Protein AF-X6KAG2-F1 (afdb_monomer)

Sequence (289 aa):
MLGLAPLKPHRLRVFDSRFGIRLLYQGTLFDDIGQAARFDGEMFIGPPMAEPHGAELLIRVPDFIIRLTRPALKFESVGSIDDTEHSLEEWAELLRALTLMATGRATLTIAGNDRIPSITFPVDQPITGPYLKEIPLISAFLDGWLQLLTNAGLRSTARFKFDAFWEANEARMAVDILLNPKSQARFEFQTLEIEEPSSPPEGLYFSSSSFADTSITFSAKVFFEQSDDPEWQYRSTRFEALDVRPQVDDLEEYGREQATACDLRLLIDPRNMTLAPRMDTPPTPSHHE

Nearest PDB structures (foldseek):
  6zj8-assembly7_G  TM=3.822E-01  e=1.393E+00  Bordetella pertussis Tohama I
  6zj8-assembly5_E  TM=3.669E-01  e=1.314E+00  Bordetella pertussis Tohama I
  6zj8-assembly4_D  TM=3.332E-01  e=1.169E+00  Bordetella pertussis Tohama I
  7nky-assembly1_O  TM=1.447E-01  e=4.077E-01  Saccharomyces cerevisiae

Radius of gyration: 23.6 Å; Cα contacts (8 Å, |Δi|>4): 457; chains: 1; bounding box: 56×40×70 Å

Foldseek 3Di:
DPDLDADFQAAKEQADDDDDDDDDDPDPPPPPPPPAQDFDWDWDWADQDDDDWGIWIWTDTPFWIWIDTPVDTDIGTDDDLQPFWDFLVVLLSVLSVLLQLQVLADK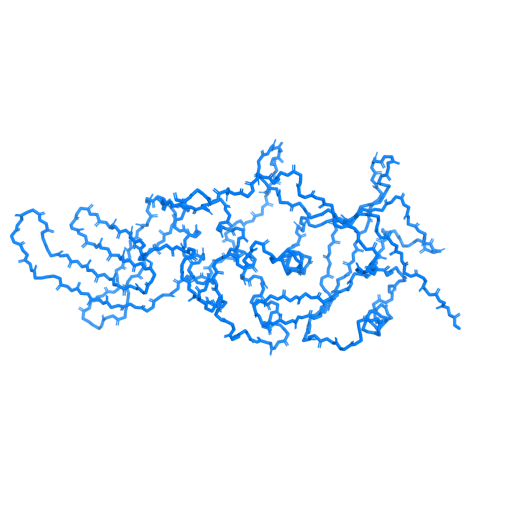DWDDDDPVDHIDIDRNRDHDDDPPSVPSVLLNLLSVLLVVLCVQQVHGAPFIDGPCLSVVQVQSSQVSQQEPPFARSMKGFDQDDDDPDCDVFAKAKEWDWGDGRNFIKTFIWIWTWDQDPDNRGRIMTGGIYTDDMHGDDPDRPVVQVVSCVVVVGSHYHDPVSYDYDPHPDDDPDPPPDD

Secondary structure (DSSP, 8-state):
----PPB--SEEEE----SS------S-TTSS-PPPP----EEEE---PSTTS-PPEEEE-SSEEEEE-SS-EEEEESS-TTT--EEHHHHHHHHHHHHHHHTT-EEEEE---TTS--EEEEE-SPP-STTTTTHHHHHHHHHHHHHHHHHTT-----EE-GGGGTT-HHHHHHHHHHH-TT-SEEEEES----SS--SS-EEEEEEEEEETTEEEEEEEEEEEEE-S-SS--EEEEEEEEEEEEEPPS-HHHHHHHHHHHTT--EEE-GGG--BPP-S----------

Structure (mmCIF, N/CA/C/O backbone):
data_AF-X6KAG2-F1
#
_entry.id   AF-X6KAG2-F1
#
loop_
_atom_site.group_PDB
_atom_site.id
_atom_site.type_symbol
_atom_site.label_atom_id
_atom_site.label_alt_id
_atom_site.label_comp_id
_atom_site.label_asym_id
_atom_site.label_entity_id
_atom_site.label_seq_id
_atom_site.pdbx_PDB_ins_code
_atom_site.Cartn_x
_atom_site.Cartn_y
_atom_site.Cartn_z
_atom_site.occupancy
_atom_site.B_iso_or_equiv
_atom_site.auth_seq_id
_atom_site.auth_comp_id
_atom_site.auth_asym_id
_atom_site.auth_atom_id
_atom_site.pdbx_PDB_model_num
ATOM 1 N N . MET A 1 1 ? -23.874 -12.119 30.344 1.00 28.78 1 MET A N 1
ATOM 2 C CA . MET A 1 1 ? -23.870 -11.354 29.082 1.00 28.78 1 MET A CA 1
ATOM 3 C C . MET A 1 1 ? -23.561 -9.909 29.432 1.00 28.78 1 MET A C 1
ATOM 5 O O . MET A 1 1 ? -24.452 -9.216 29.897 1.00 28.78 1 MET A O 1
ATOM 9 N N . LEU A 1 2 ? -22.297 -9.502 29.321 1.00 28.59 2 LEU A N 1
ATOM 10 C CA . LEU A 1 2 ? -21.881 -8.097 29.373 1.00 28.59 2 LEU A CA 1
ATOM 11 C C . LEU A 1 2 ? -21.782 -7.655 27.913 1.00 28.59 2 LEU A C 1
ATOM 13 O O . LEU A 1 2 ? -20.898 -8.107 27.192 1.00 28.59 2 LEU A O 1
ATOM 17 N N . GLY A 1 3 ? -22.790 -6.923 27.446 1.00 33.00 3 GLY A N 1
ATOM 18 C CA . GLY A 1 3 ? -22.844 -6.427 26.077 1.00 33.00 3 GLY A CA 1
ATOM 19 C C . GLY A 1 3 ? -21.987 -5.177 25.959 1.00 33.00 3 GLY A C 1
ATOM 20 O O . GLY A 1 3 ? -22.424 -4.112 26.375 1.00 33.00 3 GLY A O 1
ATOM 21 N N . LEU A 1 4 ? -20.783 -5.311 25.404 1.00 38.12 4 LEU A N 1
ATOM 22 C CA . LEU A 1 4 ? -20.013 -4.168 24.923 1.00 38.12 4 LEU A CA 1
ATOM 23 C C . LEU A 1 4 ? -20.739 -3.620 23.689 1.00 38.12 4 LEU A C 1
ATOM 25 O O . LEU A 1 4 ? -20.779 -4.276 22.648 1.00 38.12 4 LEU A O 1
ATOM 29 N N . ALA A 1 5 ? -21.372 -2.455 23.817 1.00 44.47 5 ALA A N 1
ATOM 30 C CA . ALA A 1 5 ? -21.926 -1.750 22.670 1.00 44.47 5 ALA A CA 1
ATOM 31 C C . ALA A 1 5 ? -20.768 -1.069 21.912 1.00 44.47 5 ALA A C 1
ATOM 33 O O . ALA A 1 5 ? -20.014 -0.317 22.534 1.00 44.47 5 ALA A O 1
ATOM 34 N N . PRO A 1 6 ? -20.579 -1.324 20.604 1.00 46.78 6 PRO A N 1
ATOM 35 C CA . PRO A 1 6 ? -19.521 -0.677 19.837 1.00 46.78 6 PRO A CA 1
ATOM 36 C C . PRO A 1 6 ? -19.746 0.838 19.792 1.00 46.78 6 PRO A C 1
ATOM 38 O O . PRO A 1 6 ? -20.852 1.306 19.508 1.00 46.78 6 PRO A O 1
ATOM 41 N N . LEU A 1 7 ? -18.693 1.610 20.067 1.00 49.41 7 LEU A N 1
ATOM 42 C CA . LEU A 1 7 ? -18.748 3.067 20.007 1.00 49.41 7 LEU A CA 1
ATOM 43 C C . LEU A 1 7 ? -18.597 3.538 18.560 1.00 49.41 7 LEU A C 1
ATOM 45 O O . LEU A 1 7 ? -17.870 2.959 17.753 1.00 49.41 7 LEU A O 1
ATOM 49 N N . LYS A 1 8 ? -19.308 4.618 18.232 1.00 50.81 8 LYS A N 1
ATOM 50 C CA . LYS A 1 8 ? -19.376 5.190 16.887 1.00 50.81 8 LYS A CA 1
ATOM 51 C C . LYS A 1 8 ? -18.404 6.366 16.748 1.00 50.81 8 LYS A C 1
ATOM 53 O O . LYS A 1 8 ? -18.654 7.418 17.347 1.00 50.81 8 LYS A O 1
ATOM 58 N N . PRO A 1 9 ? -17.348 6.263 15.920 1.00 41.25 9 PRO A N 1
ATOM 59 C CA . PRO A 1 9 ? -16.596 7.441 15.509 1.00 41.25 9 PRO A CA 1
ATOM 60 C C . PRO A 1 9 ? -17.516 8.323 14.675 1.00 41.25 9 PRO A C 1
ATOM 62 O O . PRO A 1 9 ? -18.098 7.867 13.691 1.00 41.25 9 PRO A O 1
ATOM 65 N N . HIS A 1 10 ? -17.659 9.593 15.047 1.00 49.59 10 HIS A N 1
ATOM 66 C CA . HIS A 1 10 ? -18.474 10.511 14.253 1.00 49.59 10 HIS A CA 1
ATOM 67 C C . HIS A 1 10 ? -17.792 10.817 12.918 1.00 49.59 10 HIS A C 1
ATOM 69 O O . HIS A 1 10 ? -18.479 10.933 11.903 1.00 49.59 10 HIS A O 1
ATOM 75 N N . ARG A 1 11 ? -16.452 10.910 12.902 1.00 46.75 11 ARG A N 1
ATOM 76 C CA . ARG A 1 11 ? -15.648 11.057 11.686 1.00 46.75 11 ARG A CA 1
ATOM 77 C C . ARG A 1 11 ? -14.299 10.351 11.821 1.00 46.75 11 ARG A C 1
ATOM 79 O O . ARG A 1 11 ? -13.654 10.395 12.864 1.00 46.75 11 ARG A O 1
ATOM 86 N N . LEU A 1 12 ? -13.859 9.745 10.729 1.00 47.91 12 LEU A N 1
ATOM 87 C CA . LEU A 1 12 ? -12.481 9.333 10.511 1.00 47.91 12 LEU A CA 1
ATOM 88 C C . LEU A 1 12 ? -11.857 10.338 9.546 1.00 47.91 12 LEU A C 1
ATOM 90 O O . LEU A 1 12 ? -12.337 10.494 8.423 1.00 47.91 12 LEU A O 1
ATOM 94 N N . ARG A 1 13 ? -10.784 11.009 9.963 1.00 47.59 13 ARG A N 1
ATOM 95 C CA . ARG A 1 13 ? -9.997 11.844 9.056 1.00 47.59 13 ARG A CA 1
ATOM 96 C C . ARG A 1 13 ? -8.797 11.058 8.567 1.00 47.59 13 ARG A C 1
ATOM 98 O O . ARG A 1 13 ? -7.907 10.726 9.344 1.00 47.59 13 ARG A O 1
ATOM 105 N N . VAL A 1 14 ? -8.768 10.801 7.268 1.00 38.44 14 VAL A N 1
ATOM 106 C CA . VAL A 1 14 ? -7.561 10.360 6.575 1.00 38.44 14 VAL A CA 1
ATOM 107 C C . VAL A 1 14 ? -6.961 11.606 5.947 1.00 38.44 14 VAL A C 1
ATOM 109 O O . VAL A 1 14 ? -7.531 12.186 5.022 1.00 38.44 14 VAL A O 1
ATOM 112 N N . PHE A 1 15 ? -5.859 12.082 6.513 1.00 36.88 15 PHE A N 1
ATOM 113 C CA . PHE A 1 15 ? -5.134 13.199 5.931 1.00 36.88 15 PHE A CA 1
ATOM 114 C C . PHE A 1 15 ? -4.112 12.672 4.930 1.00 36.88 15 PHE A C 1
ATOM 116 O O . PHE A 1 15 ? -3.422 11.693 5.199 1.00 36.88 15 PHE A O 1
ATOM 123 N N . ASP A 1 16 ? -3.996 13.363 3.801 1.00 34.69 16 ASP A N 1
ATOM 124 C CA . ASP A 1 16 ? -2.750 13.411 3.050 1.00 34.69 16 ASP A CA 1
ATOM 125 C C . ASP A 1 16 ? -2.138 14.780 3.328 1.00 34.69 16 ASP A C 1
ATOM 127 O O . ASP A 1 16 ? -2.736 15.818 3.040 1.00 34.69 16 ASP A O 1
ATOM 131 N N . SER A 1 17 ? -0.987 14.791 3.985 1.00 33.25 17 SER A N 1
ATOM 132 C CA . SER A 1 17 ? -0.254 16.015 4.260 1.00 33.25 17 SER A CA 1
ATOM 133 C C . SER A 1 17 ? 0.941 16.150 3.319 1.00 33.25 17 SER A C 1
ATOM 135 O O . SER A 1 17 ? 1.898 15.374 3.408 1.00 33.25 17 SER A O 1
ATOM 137 N N . ARG A 1 18 ? 0.888 17.199 2.472 1.00 38.03 18 ARG A N 1
ATOM 138 C CA . ARG A 1 18 ? 1.968 18.161 2.115 1.00 38.03 18 ARG A CA 1
ATOM 139 C C . ARG A 1 18 ? 1.437 19.123 1.018 1.00 38.03 18 ARG A C 1
ATOM 141 O O . ARG A 1 18 ? 1.130 18.669 -0.071 1.00 38.03 18 ARG A O 1
ATOM 148 N N . PHE A 1 19 ? 1.253 20.443 1.208 1.00 36.94 19 PHE A N 1
ATOM 149 C CA . PHE A 1 19 ? 2.164 21.468 1.747 1.00 36.94 19 PHE A CA 1
ATOM 150 C C . PHE A 1 19 ? 1.440 22.684 2.379 1.00 36.94 19 PHE A C 1
ATOM 152 O O . PHE A 1 19 ? 0.841 23.491 1.674 1.00 36.94 19 PHE A O 1
ATOM 159 N N . GLY A 1 20 ? 1.638 22.891 3.688 1.00 30.25 20 GLY A N 1
ATOM 160 C CA . GLY A 1 20 ? 1.305 24.148 4.389 1.00 30.25 20 GLY A CA 1
ATOM 161 C C . GLY A 1 20 ? 2.182 24.521 5.607 1.00 30.25 20 GLY A C 1
ATOM 162 O O . GLY A 1 20 ? 2.030 25.620 6.117 1.00 30.25 20 GLY A O 1
ATOM 163 N N . ILE A 1 21 ? 3.138 23.655 6.009 1.00 27.48 21 ILE A N 1
ATOM 164 C CA . ILE A 1 21 ? 4.285 23.837 6.955 1.00 27.48 21 ILE A CA 1
ATOM 165 C C . ILE A 1 21 ? 3.915 24.145 8.441 1.00 27.48 21 ILE A C 1
ATOM 167 O O . ILE A 1 21 ? 3.193 25.086 8.732 1.00 27.48 21 ILE A O 1
ATOM 171 N N . ARG A 1 22 ? 4.373 23.377 9.456 1.00 26.38 22 ARG A N 1
ATOM 172 C CA . ARG A 1 22 ? 5.721 23.411 10.088 1.00 26.38 22 ARG A CA 1
ATOM 173 C C . ARG A 1 22 ? 6.334 22.025 10.340 1.00 26.38 22 ARG A C 1
ATOM 175 O O . ARG A 1 22 ? 5.703 21.135 10.895 1.00 26.38 22 ARG A O 1
ATOM 182 N N . LEU A 1 23 ? 7.605 21.904 9.952 1.00 30.95 23 LEU A N 1
ATOM 183 C CA . LEU A 1 23 ? 8.488 20.748 10.119 1.00 30.95 23 LEU A CA 1
ATOM 184 C C . LEU A 1 23 ? 9.050 20.653 11.546 1.00 30.95 23 LEU A C 1
ATOM 186 O O . LEU A 1 23 ? 9.561 21.644 12.062 1.00 30.95 23 LEU A O 1
ATOM 190 N N . LEU A 1 24 ? 9.116 19.432 12.083 1.00 24.36 24 LEU A N 1
ATOM 191 C CA . LEU A 1 24 ? 10.402 18.763 12.318 1.00 24.36 24 LEU A CA 1
ATOM 192 C C . LEU A 1 24 ? 10.182 17.243 12.390 1.00 24.36 24 LEU A C 1
ATOM 194 O O . LEU A 1 24 ? 9.639 16.723 13.360 1.00 24.36 24 LEU A O 1
ATOM 198 N N . TYR A 1 25 ? 10.616 16.524 11.353 1.00 32.03 25 TYR A N 1
ATOM 199 C CA . TYR A 1 25 ? 10.892 15.094 11.459 1.00 32.03 25 TYR A CA 1
ATOM 200 C C . TYR A 1 25 ? 12.411 14.934 11.553 1.00 32.03 25 TYR A C 1
ATOM 202 O O . TYR A 1 25 ? 13.120 15.025 10.555 1.00 32.03 25 TYR A O 1
ATOM 210 N N . GLN A 1 26 ? 12.900 14.755 12.781 1.00 38.09 26 GLN A N 1
ATOM 211 C CA . GLN A 1 26 ? 14.153 14.060 13.054 1.00 38.09 26 GLN A CA 1
ATOM 212 C C . GLN A 1 26 ? 13.812 12.575 13.188 1.00 38.09 26 GLN A C 1
ATOM 214 O O . GLN A 1 26 ? 13.254 12.129 14.187 1.00 38.09 26 GLN A O 1
ATOM 219 N N . GLY A 1 27 ? 14.095 11.844 12.124 1.00 34.38 27 GLY A N 1
ATOM 220 C CA . GLY A 1 27 ? 14.120 10.393 12.029 1.00 34.38 27 GLY A CA 1
ATOM 221 C C . GLY A 1 27 ? 14.900 10.081 10.758 1.00 34.38 27 GLY A C 1
ATOM 222 O O . GLY A 1 27 ? 14.857 10.856 9.797 1.00 34.38 27 GLY A O 1
ATOM 223 N N . THR A 1 28 ? 15.723 9.046 10.785 1.00 37.53 28 THR A N 1
ATOM 224 C CA . THR A 1 28 ? 16.664 8.748 9.711 1.00 37.53 28 THR A CA 1
ATOM 225 C C . THR A 1 28 ? 15.898 8.296 8.469 1.00 37.53 28 THR A C 1
ATOM 227 O O . THR A 1 28 ? 15.530 7.141 8.327 1.00 37.53 28 THR A O 1
ATOM 230 N N . LEU A 1 29 ? 15.701 9.217 7.518 1.00 42.41 29 LEU A N 1
ATOM 231 C CA . LEU A 1 29 ? 15.233 8.974 6.138 1.00 42.41 29 LEU A CA 1
ATOM 232 C C . LEU A 1 29 ? 16.086 7.939 5.358 1.00 42.41 29 LEU A C 1
ATOM 234 O O . LEU A 1 29 ? 15.867 7.752 4.167 1.00 42.41 29 LEU A O 1
ATOM 238 N N . PHE A 1 30 ? 17.084 7.325 6.003 1.00 41.44 30 PHE A N 1
ATOM 239 C CA . PHE A 1 30 ? 18.194 6.603 5.389 1.00 41.44 30 PHE A CA 1
ATOM 240 C C . PHE A 1 30 ? 18.656 5.350 6.152 1.00 41.44 30 PHE A C 1
ATOM 242 O O . PHE A 1 30 ? 19.705 4.826 5.795 1.00 41.44 30 PHE A O 1
ATOM 249 N N . ASP A 1 31 ? 17.918 4.850 7.151 1.00 34.41 31 ASP A N 1
ATOM 250 C CA . ASP A 1 31 ? 18.298 3.568 7.782 1.00 34.41 31 ASP A CA 1
ATOM 251 C C . ASP A 1 31 ? 17.578 2.342 7.207 1.00 34.41 31 ASP A C 1
ATOM 253 O O . ASP A 1 31 ? 18.054 1.227 7.408 1.00 34.41 31 ASP A O 1
ATOM 257 N N . ASP A 1 32 ? 16.540 2.526 6.388 1.00 40.81 32 ASP A N 1
ATOM 258 C CA . ASP A 1 32 ? 16.150 1.491 5.436 1.00 40.81 32 ASP A CA 1
ATOM 259 C C . ASP A 1 32 ? 16.897 1.758 4.136 1.00 40.81 32 ASP A C 1
ATOM 261 O O . ASP A 1 32 ? 16.621 2.709 3.401 1.00 40.81 32 ASP A O 1
ATOM 265 N N . ILE A 1 33 ? 17.885 0.915 3.854 1.00 40.91 33 ILE A N 1
ATOM 266 C CA . ILE A 1 33 ? 18.429 0.752 2.510 1.00 40.91 33 ILE A CA 1
ATOM 267 C C . ILE A 1 33 ? 17.233 0.373 1.629 1.00 40.91 33 ILE A C 1
ATOM 269 O O . ILE A 1 33 ? 16.842 -0.792 1.587 1.00 40.91 33 ILE A O 1
ATOM 273 N N . GLY A 1 34 ? 16.605 1.367 0.992 1.00 52.56 34 GLY A N 1
ATOM 274 C CA . GLY A 1 34 ? 15.429 1.158 0.157 1.00 52.56 34 GLY A CA 1
ATOM 275 C C . GLY A 1 34 ? 15.703 0.038 -0.840 1.00 52.56 34 GLY A C 1
ATOM 276 O O . GLY A 1 34 ? 16.756 0.018 -1.485 1.00 52.56 34 GLY A O 1
ATOM 277 N N . GLN A 1 35 ? 14.786 -0.927 -0.927 1.00 66.94 35 GLN A N 1
ATOM 278 C CA . GLN A 1 35 ? 14.927 -2.056 -1.837 1.00 66.94 35 GLN A CA 1
ATOM 279 C C . GLN A 1 35 ? 15.171 -1.523 -3.254 1.00 66.94 35 GLN A C 1
ATOM 281 O O . GLN A 1 35 ? 14.379 -0.742 -3.777 1.00 66.94 35 GLN A O 1
ATOM 286 N N . ALA A 1 36 ? 16.272 -1.924 -3.889 1.00 74.31 36 ALA A N 1
ATOM 287 C CA . ALA A 1 36 ? 16.533 -1.517 -5.264 1.00 74.31 36 ALA A CA 1
ATOM 288 C C . ALA A 1 36 ? 15.402 -2.021 -6.175 1.00 74.31 36 ALA A C 1
ATOM 290 O O . ALA A 1 36 ? 15.036 -3.196 -6.105 1.00 74.31 36 ALA A O 1
ATOM 291 N N . ALA A 1 37 ? 14.872 -1.147 -7.030 1.00 84.31 37 ALA A N 1
ATOM 292 C CA . ALA A 1 37 ? 14.040 -1.581 -8.145 1.00 84.31 37 ALA A CA 1
ATOM 293 C C . ALA A 1 37 ? 14.928 -2.295 -9.172 1.00 84.31 37 ALA A C 1
ATOM 295 O O . ALA A 1 37 ? 16.032 -1.829 -9.475 1.00 84.31 37 ALA A O 1
ATOM 296 N N . ARG A 1 38 ? 14.477 -3.450 -9.659 1.00 85.62 38 ARG A N 1
ATOM 297 C CA . ARG A 1 38 ? 15.223 -4.293 -10.593 1.00 85.62 38 ARG A CA 1
ATOM 298 C C . ARG A 1 38 ? 14.353 -4.551 -11.803 1.00 85.62 38 ARG A C 1
ATOM 300 O O . ARG A 1 38 ? 13.171 -4.798 -11.655 1.00 85.62 38 ARG A O 1
ATOM 307 N N . PHE A 1 39 ? 14.962 -4.496 -12.976 1.00 87.88 39 PHE A N 1
ATOM 308 C CA . PHE A 1 39 ? 14.270 -4.737 -14.229 1.00 87.88 39 PHE A CA 1
ATOM 309 C C . PHE A 1 39 ? 15.151 -5.603 -15.105 1.00 87.88 39 PHE A C 1
ATOM 311 O O . PHE A 1 39 ? 16.342 -5.315 -15.266 1.00 87.88 39 PHE A O 1
ATOM 318 N N . ASP A 1 40 ? 14.549 -6.628 -15.689 1.00 86.62 40 ASP A N 1
ATOM 319 C CA . ASP A 1 40 ? 15.169 -7.371 -16.770 1.00 86.62 40 ASP A CA 1
ATOM 320 C C . ASP A 1 40 ? 14.950 -6.615 -18.084 1.00 86.62 40 ASP A C 1
ATOM 322 O O . ASP A 1 40 ? 13.869 -6.088 -18.358 1.00 86.62 40 ASP A O 1
ATOM 326 N N . GLY A 1 41 ? 15.999 -6.528 -18.897 1.00 85.50 41 GLY A N 1
ATOM 327 C CA . GLY A 1 41 ? 15.970 -5.759 -20.133 1.00 85.50 41 GLY A CA 1
ATOM 328 C C . GLY A 1 41 ? 16.935 -6.283 -21.182 1.00 85.50 41 GLY A C 1
ATOM 329 O O . GLY A 1 41 ? 17.893 -7.003 -20.896 1.00 85.50 41 GLY A O 1
ATOM 330 N N . GLU A 1 42 ? 16.686 -5.887 -22.422 1.00 87.94 42 GLU A N 1
ATOM 331 C CA . GLU A 1 42 ? 17.508 -6.251 -23.567 1.00 87.94 42 GLU A CA 1
ATOM 332 C C . GLU A 1 42 ? 18.557 -5.174 -23.837 1.00 87.94 42 GLU A C 1
ATOM 334 O O . GLU A 1 42 ? 18.240 -3.992 -23.999 1.00 87.94 42 GLU A O 1
ATOM 339 N N . MET A 1 43 ? 19.821 -5.591 -23.914 1.00 84.31 43 MET A N 1
ATOM 340 C CA . MET A 1 43 ? 20.954 -4.712 -24.188 1.00 84.31 43 MET A CA 1
ATOM 341 C C . MET A 1 43 ? 21.347 -4.766 -25.668 1.00 84.31 43 MET A C 1
ATOM 343 O O . MET A 1 43 ? 21.729 -5.815 -26.186 1.00 84.31 43 MET A O 1
ATOM 347 N N . PHE A 1 44 ? 21.352 -3.608 -26.322 1.00 83.75 44 PHE A N 1
ATOM 348 C CA . PHE A 1 44 ? 21.799 -3.423 -27.698 1.00 83.75 44 PHE A CA 1
ATOM 349 C C . PHE A 1 44 ? 23.018 -2.508 -27.732 1.00 83.75 44 PHE A C 1
ATOM 351 O O . PHE A 1 44 ? 23.000 -1.398 -27.201 1.00 83.75 44 PHE A O 1
ATOM 358 N N . ILE A 1 45 ? 24.075 -2.965 -28.397 1.00 79.31 45 ILE A N 1
ATOM 359 C CA . ILE A 1 45 ? 25.297 -2.189 -28.602 1.00 79.31 45 ILE A CA 1
ATOM 360 C C . ILE A 1 45 ? 25.314 -1.773 -30.066 1.00 79.31 45 ILE A C 1
ATOM 362 O O . ILE A 1 45 ? 25.460 -2.613 -30.957 1.00 79.31 45 ILE A O 1
ATOM 366 N N . GLY A 1 46 ? 25.124 -0.480 -30.312 1.00 70.69 46 GLY A N 1
ATOM 367 C CA . GLY A 1 46 ? 25.207 0.084 -31.649 1.00 70.69 46 GLY A CA 1
ATOM 368 C C . GLY A 1 46 ? 26.614 -0.087 -32.235 1.00 70.69 46 GLY A C 1
ATOM 369 O O . GLY A 1 46 ? 27.602 -0.070 -31.491 1.00 70.69 46 GLY A O 1
ATOM 370 N N . PRO A 1 47 ? 26.742 -0.244 -33.565 1.00 67.62 47 PRO A N 1
ATOM 371 C CA . PRO A 1 47 ? 28.051 -0.252 -34.203 1.00 67.62 47 PRO A CA 1
ATOM 372 C C . PRO A 1 47 ? 28.774 1.075 -33.910 1.00 67.62 47 PRO A C 1
ATOM 374 O O . PRO A 1 47 ? 28.118 2.116 -33.823 1.00 67.62 47 PRO A O 1
ATOM 377 N N . PRO A 1 48 ? 30.111 1.078 -33.770 1.00 62.31 48 PRO A N 1
ATOM 378 C CA . PRO A 1 48 ? 30.859 2.314 -33.587 1.00 62.31 48 PRO A CA 1
ATOM 379 C C . PRO A 1 48 ? 30.678 3.196 -34.828 1.00 62.31 48 PRO A C 1
ATOM 381 O O . PRO A 1 48 ? 31.243 2.917 -35.885 1.00 62.31 48 PRO A O 1
ATOM 384 N N . MET A 1 49 ? 29.861 4.243 -34.718 1.00 61.84 49 MET A N 1
ATOM 385 C CA . MET A 1 49 ? 29.704 5.230 -35.782 1.00 61.84 49 MET A CA 1
ATOM 386 C C . MET A 1 49 ? 30.796 6.295 -35.683 1.00 61.84 49 MET A C 1
ATOM 388 O O . MET A 1 49 ? 31.255 6.638 -34.588 1.00 61.84 49 MET A O 1
ATOM 392 N N . ALA A 1 50 ? 31.208 6.823 -36.838 1.00 59.94 50 ALA A N 1
ATOM 393 C CA . ALA A 1 50 ? 32.032 8.023 -36.883 1.00 59.94 50 ALA A CA 1
ATOM 394 C C . ALA A 1 50 ? 31.299 9.174 -36.167 1.00 59.94 50 ALA A C 1
ATOM 396 O O . ALA A 1 50 ? 30.070 9.243 -36.175 1.00 59.94 50 ALA A O 1
ATOM 397 N N . GLU A 1 51 ? 32.062 10.029 -35.492 1.00 63.62 51 GLU A N 1
ATOM 398 C CA . GLU A 1 51 ? 31.579 11.156 -34.685 1.00 63.62 51 GLU A CA 1
ATOM 399 C C . GLU A 1 51 ? 30.505 12.007 -35.400 1.00 63.62 51 GLU A C 1
ATOM 401 O O . GLU A 1 51 ? 30.547 12.130 -36.626 1.00 63.62 51 GLU A O 1
ATOM 406 N N . PRO A 1 52 ? 29.533 12.588 -34.659 1.00 55.06 52 PRO A N 1
ATOM 407 C CA . PRO A 1 52 ? 29.646 12.999 -33.252 1.00 55.06 52 PRO A CA 1
ATOM 408 C C . PRO A 1 52 ? 28.973 12.088 -32.212 1.00 55.06 52 PRO A C 1
ATOM 410 O O . PRO A 1 52 ? 29.124 12.338 -31.018 1.00 55.06 52 PRO A O 1
ATOM 413 N N . HIS A 1 53 ? 28.257 11.034 -32.616 1.00 56.97 53 HIS A N 1
ATOM 414 C CA . HIS A 1 53 ? 27.380 10.293 -31.692 1.00 56.97 53 HIS A CA 1
ATOM 415 C C . HIS A 1 53 ? 27.991 9.011 -31.089 1.00 56.97 53 HIS A C 1
ATOM 417 O O . HIS A 1 53 ? 27.569 8.592 -30.013 1.00 56.97 53 HIS A O 1
ATOM 423 N N . GLY A 1 54 ? 29.068 8.466 -31.675 1.00 57.56 54 GLY A N 1
ATOM 424 C CA . GLY A 1 54 ? 29.802 7.315 -31.125 1.00 57.56 54 GLY A CA 1
ATOM 425 C C . GLY A 1 54 ? 28.971 6.024 -31.053 1.00 57.56 54 GLY A C 1
ATOM 426 O O . GLY A 1 54 ? 27.908 5.926 -31.656 1.00 57.56 54 GLY A O 1
ATOM 427 N N . ALA A 1 55 ? 29.476 5.004 -30.349 1.00 59.91 55 ALA A N 1
ATOM 428 C CA . ALA A 1 55 ? 28.694 3.800 -30.065 1.00 59.91 55 ALA A CA 1
ATOM 429 C C . ALA A 1 55 ? 27.602 4.129 -29.035 1.00 59.91 55 ALA A C 1
ATOM 431 O O . ALA A 1 55 ? 27.908 4.645 -27.958 1.00 59.91 55 ALA A O 1
ATOM 432 N N . GLU A 1 56 ? 26.348 3.829 -29.368 1.00 72.44 56 GLU A N 1
ATOM 433 C CA . GLU A 1 56 ? 25.213 3.978 -28.456 1.00 72.44 56 GLU A CA 1
ATOM 434 C C . GLU A 1 56 ? 24.934 2.642 -27.769 1.00 72.44 56 GLU A C 1
ATOM 436 O O . GLU A 1 56 ? 24.786 1.613 -28.432 1.00 72.44 56 GLU A O 1
ATOM 441 N N . LEU A 1 57 ? 24.853 2.657 -26.440 1.00 79.88 57 LEU A N 1
ATOM 442 C CA . LEU A 1 57 ? 24.298 1.544 -25.682 1.00 79.88 57 LEU A CA 1
ATOM 443 C C . LEU A 1 57 ? 22.821 1.847 -25.440 1.00 79.88 57 LEU A C 1
ATOM 445 O O . LEU A 1 57 ? 22.475 2.883 -24.872 1.00 79.88 57 LEU A O 1
ATOM 449 N N . LEU A 1 58 ? 21.957 0.944 -25.878 1.00 85.12 58 LEU A N 1
ATOM 450 C CA . LEU A 1 58 ? 20.519 1.034 -25.688 1.00 85.12 58 LEU A CA 1
ATOM 451 C C . LEU A 1 58 ? 20.070 -0.139 -24.827 1.00 85.12 58 LEU A C 1
ATOM 453 O O . LEU A 1 58 ? 20.372 -1.287 -25.143 1.00 85.12 58 LEU A O 1
ATOM 457 N N . ILE A 1 59 ? 19.334 0.145 -23.764 1.00 85.19 59 ILE A N 1
ATOM 458 C CA . ILE A 1 59 ? 18.706 -0.867 -22.923 1.00 85.19 59 ILE A CA 1
ATOM 459 C C . ILE A 1 59 ? 17.206 -0.672 -23.036 1.00 85.19 59 ILE A C 1
ATOM 461 O O . ILE A 1 59 ? 16.706 0.428 -22.795 1.00 85.19 59 ILE A O 1
ATOM 465 N N . ARG A 1 60 ? 16.503 -1.727 -23.439 1.00 86.38 60 ARG A N 1
ATOM 466 C CA . ARG A 1 60 ? 15.045 -1.738 -23.523 1.00 86.38 60 ARG A CA 1
ATOM 467 C C . ARG A 1 60 ? 14.481 -2.572 -22.390 1.00 86.38 60 ARG A C 1
ATOM 469 O O . ARG A 1 60 ? 14.791 -3.753 -22.280 1.00 86.38 60 ARG A O 1
ATOM 476 N N . VAL A 1 61 ? 13.650 -1.934 -21.587 1.00 86.75 61 VAL A N 1
ATOM 477 C CA . VAL A 1 61 ? 12.790 -2.540 -20.573 1.00 86.75 61 VAL A CA 1
ATOM 478 C C . VAL A 1 61 ? 11.347 -2.343 -21.066 1.00 86.75 61 VAL A C 1
ATOM 480 O O . VAL A 1 61 ? 11.124 -1.416 -21.853 1.00 86.75 61 VAL A O 1
ATOM 483 N N . PRO A 1 62 ? 10.368 -3.183 -20.683 1.00 86.38 62 PRO A N 1
ATOM 484 C CA . PRO A 1 62 ? 8.985 -3.010 -21.134 1.00 86.38 62 PRO A CA 1
ATOM 485 C C . PRO A 1 62 ? 8.440 -1.580 -20.973 1.00 86.38 62 PRO A C 1
ATOM 487 O O . PRO A 1 62 ? 7.815 -1.068 -21.898 1.00 86.38 62 PRO A O 1
ATOM 490 N N . ASP A 1 63 ? 8.768 -0.916 -19.860 1.00 87.50 63 ASP A N 1
ATOM 491 C CA . ASP A 1 63 ? 8.182 0.382 -19.486 1.00 87.50 63 ASP A CA 1
ATOM 492 C C . ASP A 1 63 ? 9.026 1.597 -19.868 1.00 87.50 63 ASP A C 1
ATOM 494 O O . ASP A 1 63 ? 8.544 2.733 -19.890 1.00 87.50 63 ASP A O 1
ATOM 498 N N . PHE A 1 64 ? 10.311 1.392 -20.146 1.00 87.94 64 PHE A N 1
ATOM 499 C CA . PHE A 1 64 ? 11.230 2.483 -20.433 1.00 87.94 64 PHE A CA 1
ATOM 500 C C . PHE A 1 64 ? 12.466 2.029 -21.200 1.00 87.94 64 PHE A C 1
ATOM 502 O O . PHE A 1 64 ? 12.866 0.866 -21.239 1.00 87.94 64 PHE A O 1
ATOM 509 N N . ILE A 1 65 ? 13.118 3.009 -21.801 1.00 88.19 65 ILE A N 1
ATOM 510 C CA . ILE A 1 65 ? 14.341 2.859 -22.561 1.00 88.19 65 ILE A CA 1
ATOM 511 C C . ILE A 1 65 ? 15.419 3.700 -21.891 1.00 88.19 65 ILE A C 1
ATOM 513 O O . ILE A 1 65 ? 15.226 4.884 -21.609 1.00 88.19 65 ILE A O 1
ATOM 517 N N . ILE A 1 66 ? 16.585 3.093 -21.685 1.00 85.75 66 ILE A N 1
ATOM 518 C CA . ILE A 1 66 ? 17.793 3.803 -21.274 1.00 85.75 66 ILE A CA 1
ATOM 519 C C . ILE A 1 66 ? 18.717 3.883 -22.482 1.00 85.75 66 ILE A C 1
ATOM 521 O O . ILE A 1 66 ? 19.146 2.863 -23.025 1.00 85.75 66 ILE A O 1
ATOM 525 N N . ARG A 1 67 ? 19.050 5.103 -22.900 1.00 85.19 67 ARG A N 1
ATOM 526 C CA . ARG A 1 67 ? 20.033 5.358 -23.952 1.00 85.19 67 ARG A CA 1
ATOM 527 C C . ARG A 1 67 ? 21.268 5.999 -23.348 1.00 85.19 67 ARG A C 1
ATOM 529 O O . ARG A 1 67 ? 21.214 7.119 -22.846 1.00 85.19 67 ARG A O 1
ATOM 536 N N . LEU A 1 68 ? 22.392 5.306 -23.446 1.00 80.69 68 LEU A N 1
ATOM 537 C CA . LEU A 1 68 ? 23.695 5.823 -23.068 1.00 80.69 68 LEU A CA 1
ATOM 538 C C . LEU A 1 68 ? 24.466 6.218 -24.330 1.00 80.69 68 LEU A C 1
ATOM 540 O O . LEU A 1 68 ? 24.759 5.404 -25.206 1.00 80.69 68 LEU A O 1
ATOM 544 N N . THR A 1 69 ? 24.796 7.500 -24.391 1.00 77.50 69 THR A N 1
ATOM 545 C CA . THR A 1 69 ? 25.628 8.126 -25.421 1.00 77.50 69 THR A CA 1
ATOM 546 C C . THR A 1 69 ? 26.897 8.674 -24.766 1.00 77.50 69 THR A C 1
ATOM 548 O O . THR A 1 69 ? 26.937 8.821 -23.545 1.00 77.50 69 THR A O 1
ATOM 551 N N . ARG A 1 70 ? 27.931 9.031 -25.547 1.00 71.56 70 ARG A N 1
ATOM 552 C CA . ARG A 1 70 ? 29.149 9.666 -24.993 1.00 71.56 70 ARG A CA 1
ATOM 553 C C . ARG A 1 70 ? 28.861 10.835 -24.025 1.00 71.56 70 ARG A C 1
ATOM 555 O O . ARG A 1 70 ? 29.517 10.877 -22.990 1.00 71.56 70 ARG A O 1
ATOM 562 N N . PRO A 1 71 ? 27.954 11.788 -24.332 1.00 74.12 71 PRO A N 1
ATOM 563 C CA . PRO A 1 71 ? 27.728 12.940 -23.459 1.00 74.12 71 PRO A CA 1
ATOM 564 C C . PRO A 1 71 ? 26.647 12.739 -22.389 1.00 74.12 71 PRO A C 1
ATOM 566 O O . PRO A 1 71 ? 26.570 13.561 -21.480 1.00 74.12 71 PRO A O 1
ATOM 569 N N . ALA A 1 72 ? 25.768 11.739 -22.514 1.00 75.88 72 ALA A N 1
ATOM 570 C CA . ALA A 1 72 ? 24.564 11.683 -21.688 1.00 75.88 72 ALA A CA 1
ATOM 571 C C . ALA A 1 72 ? 23.969 10.280 -21.547 1.00 75.88 72 ALA A C 1
ATOM 573 O O . ALA A 1 72 ? 23.964 9.487 -22.495 1.00 75.88 72 ALA A O 1
ATOM 574 N N . LEU A 1 73 ? 23.367 10.052 -20.380 1.00 79.38 73 LEU A N 1
ATOM 575 C CA . LEU A 1 73 ? 22.358 9.031 -20.137 1.00 79.38 73 LEU A CA 1
ATOM 576 C C . LEU A 1 73 ? 20.978 9.669 -20.324 1.00 79.38 73 LEU A C 1
ATOM 578 O O . LEU A 1 73 ? 20.703 10.727 -19.761 1.00 79.38 73 LEU A O 1
ATOM 582 N N . LYS A 1 74 ? 20.118 9.039 -21.121 1.00 82.69 74 LYS A N 1
ATOM 583 C CA . LYS A 1 74 ? 18.724 9.443 -21.310 1.00 82.69 74 LYS A CA 1
ATOM 584 C C . LYS A 1 74 ? 17.796 8.322 -20.877 1.00 82.69 74 LYS A C 1
ATOM 586 O O . LYS A 1 74 ? 18.033 7.168 -21.227 1.00 82.69 74 LYS A O 1
ATOM 591 N N . PHE A 1 75 ? 16.751 8.693 -20.151 1.00 84.31 75 PHE A N 1
ATOM 592 C CA . PHE A 1 75 ? 15.653 7.825 -19.752 1.00 84.31 75 PHE A CA 1
ATOM 593 C C . PHE A 1 75 ? 14.387 8.291 -20.471 1.00 84.31 75 PHE A C 1
ATOM 595 O O . PHE A 1 75 ? 14.045 9.471 -20.405 1.00 84.31 75 PHE A O 1
ATOM 602 N N . GLU A 1 76 ? 13.718 7.383 -21.171 1.00 85.00 76 GLU A N 1
ATOM 603 C CA . GLU A 1 76 ? 12.509 7.667 -21.948 1.00 85.00 76 GLU A CA 1
ATOM 604 C C . GLU A 1 76 ? 11.457 6.600 -21.625 1.00 85.00 76 GLU A C 1
ATOM 606 O O . GLU A 1 76 ? 11.756 5.411 -21.713 1.00 85.00 76 GLU A O 1
ATOM 611 N N . SER A 1 77 ? 10.240 6.995 -21.243 1.00 85.44 77 SER A N 1
ATOM 612 C CA . SER A 1 77 ? 9.144 6.042 -21.027 1.00 85.44 77 SER A CA 1
ATOM 613 C C . SER A 1 77 ? 8.652 5.454 -22.350 1.00 85.44 77 SER A C 1
ATOM 615 O O . SER A 1 77 ? 8.705 6.099 -23.401 1.00 85.44 77 SER A O 1
ATOM 617 N N . VAL A 1 78 ? 8.138 4.228 -22.298 1.00 84.56 78 VAL A N 1
ATOM 618 C CA . VAL A 1 78 ? 7.445 3.590 -23.418 1.00 84.56 78 VAL A CA 1
ATOM 619 C C . VAL A 1 78 ? 5.943 3.749 -23.199 1.00 84.56 78 VAL A C 1
ATOM 621 O O . VAL A 1 78 ? 5.360 3.101 -22.341 1.00 84.56 78 VAL A O 1
ATOM 624 N N . GLY A 1 79 ? 5.307 4.618 -23.985 1.00 84.25 79 GLY A N 1
ATOM 625 C CA . GLY A 1 79 ? 3.867 4.869 -23.873 1.00 84.25 79 GLY A CA 1
ATOM 626 C C . GLY A 1 79 ? 3.474 5.724 -22.662 1.00 84.25 79 GLY A C 1
ATOM 627 O O . GLY A 1 79 ? 4.299 6.452 -22.101 1.00 84.25 79 GLY A O 1
ATOM 628 N N . SER A 1 80 ? 2.183 5.673 -22.322 1.00 86.69 80 SER A N 1
ATOM 629 C CA . SER A 1 80 ? 1.585 6.378 -21.183 1.00 86.69 80 SER A CA 1
ATOM 630 C C . SER A 1 80 ? 1.402 5.434 -19.999 1.00 86.69 80 SER A C 1
ATOM 632 O O . SER A 1 80 ? 0.945 4.307 -20.180 1.00 86.69 80 SER A O 1
ATOM 634 N N . ILE A 1 81 ? 1.677 5.924 -18.789 1.00 87.38 81 ILE A N 1
ATOM 635 C CA . ILE A 1 81 ? 1.459 5.182 -17.537 1.00 87.38 81 ILE A CA 1
ATOM 636 C C . ILE A 1 81 ? -0.020 4.823 -17.311 1.00 87.38 81 ILE A C 1
ATOM 638 O O . ILE A 1 81 ? -0.322 3.835 -16.653 1.00 87.38 81 ILE A O 1
ATOM 642 N N . ASP A 1 82 ? -0.944 5.598 -17.884 1.00 87.38 82 ASP A N 1
ATOM 643 C CA . ASP A 1 82 ? -2.388 5.362 -17.750 1.00 87.38 82 ASP A CA 1
ATOM 644 C C . ASP A 1 82 ? -2.891 4.217 -18.647 1.00 87.38 82 ASP A C 1
ATOM 646 O O . ASP A 1 82 ? -3.972 3.666 -18.426 1.00 87.38 82 ASP A O 1
ATOM 650 N N . ASP A 1 83 ? -2.109 3.843 -19.662 1.00 88.62 83 ASP A N 1
ATOM 651 C CA . ASP A 1 83 ? -2.496 2.836 -20.651 1.00 88.62 83 ASP A CA 1
ATOM 652 C C . ASP A 1 83 ? -1.916 1.449 -20.354 1.00 88.62 83 ASP A C 1
ATOM 654 O O . ASP A 1 83 ? -2.394 0.461 -20.922 1.00 88.62 83 ASP A O 1
ATOM 658 N N . THR A 1 84 ? -0.909 1.354 -19.481 1.00 90.06 84 THR A N 1
ATOM 659 C CA . THR A 1 84 ? -0.255 0.086 -19.153 1.00 90.06 84 THR A CA 1
ATOM 660 C C . THR A 1 84 ? -0.972 -0.656 -18.031 1.00 90.06 84 THR A C 1
ATOM 662 O O . THR A 1 84 ? -1.537 -0.072 -17.106 1.00 90.06 84 THR A O 1
ATOM 665 N N . GLU A 1 85 ? -0.948 -1.985 -18.120 1.00 95.00 85 GLU A N 1
ATOM 666 C CA . GLU A 1 85 ? -1.433 -2.873 -17.069 1.00 95.00 85 GLU A CA 1
ATOM 667 C C . GLU A 1 85 ? -0.268 -3.651 -16.483 1.00 95.00 85 GLU A C 1
ATOM 669 O O . GLU A 1 85 ? 0.451 -4.348 -17.207 1.00 95.00 85 GLU A O 1
ATOM 674 N N . HIS A 1 86 ? -0.148 -3.603 -15.163 1.00 95.75 86 HIS A N 1
ATOM 675 C CA . HIS A 1 86 ? 0.872 -4.323 -14.415 1.00 95.75 86 HIS A CA 1
ATOM 676 C C . HIS A 1 86 ? 0.246 -5.123 -13.283 1.00 95.75 86 HIS A C 1
ATOM 678 O O . HIS A 1 86 ? -0.843 -4.811 -12.794 1.00 95.75 86 HIS A O 1
ATOM 684 N N . SER A 1 87 ? 0.950 -6.177 -12.888 1.00 96.38 87 SER A N 1
ATOM 685 C CA . SER A 1 87 ? 0.745 -6.817 -11.594 1.00 96.38 87 SER A CA 1
ATOM 686 C C . SER A 1 87 ? 1.119 -5.881 -10.448 1.00 96.38 87 SER A C 1
ATOM 688 O O . SER A 1 87 ? 1.777 -4.855 -10.641 1.00 96.38 87 SER A O 1
ATOM 690 N N . LEU A 1 88 ? 0.698 -6.242 -9.238 1.00 95.31 88 LEU A N 1
ATOM 691 C CA . LEU A 1 88 ? 0.993 -5.480 -8.031 1.00 95.31 88 LEU A CA 1
ATOM 692 C C . LEU A 1 88 ? 2.510 -5.304 -7.818 1.00 95.31 88 LEU A C 1
ATOM 694 O O . LEU A 1 88 ? 2.966 -4.208 -7.494 1.00 95.31 88 LEU A O 1
ATOM 698 N N . GLU A 1 89 ? 3.287 -6.364 -8.033 1.00 93.00 89 GLU A N 1
ATOM 699 C CA . GLU A 1 89 ? 4.743 -6.383 -7.892 1.00 93.00 89 GLU A CA 1
ATOM 700 C C . GLU A 1 89 ? 5.440 -5.540 -8.967 1.00 93.00 89 GLU A C 1
ATOM 702 O O . GLU A 1 89 ? 6.315 -4.740 -8.641 1.00 93.00 89 GLU A O 1
ATOM 707 N N . GLU A 1 90 ? 5.019 -5.662 -10.229 1.00 94.25 90 GLU A N 1
ATOM 708 C CA . GLU A 1 90 ? 5.541 -4.848 -11.336 1.00 94.25 90 GLU A CA 1
ATOM 709 C C . GLU A 1 90 ? 5.268 -3.351 -11.098 1.00 94.25 90 GLU A C 1
ATOM 711 O O . GLU A 1 90 ? 6.165 -2.521 -11.266 1.00 94.25 90 GLU A O 1
ATOM 716 N N . TRP A 1 91 ? 4.064 -2.993 -10.627 1.00 95.25 91 TRP A N 1
ATOM 717 C CA . TRP A 1 91 ? 3.759 -1.618 -10.227 1.00 95.25 91 TRP A CA 1
ATOM 718 C C . TRP A 1 91 ? 4.657 -1.143 -9.082 1.00 95.25 91 TRP A C 1
ATOM 720 O O . TRP A 1 91 ? 5.153 -0.015 -9.122 1.00 95.25 91 TRP A O 1
ATOM 730 N N . ALA A 1 92 ? 4.888 -1.978 -8.066 1.00 92.62 92 ALA A N 1
ATOM 731 C CA . ALA A 1 92 ? 5.736 -1.612 -6.936 1.00 92.62 92 ALA A CA 1
ATOM 732 C C . ALA A 1 92 ? 7.181 -1.347 -7.384 1.00 92.62 92 ALA A C 1
ATOM 734 O O . ALA A 1 92 ? 7.771 -0.340 -6.992 1.00 92.62 92 ALA A O 1
ATOM 735 N N . GLU A 1 93 ? 7.740 -2.189 -8.257 1.00 90.56 93 GLU A N 1
ATOM 736 C CA . GLU A 1 93 ? 9.085 -1.990 -8.803 1.00 90.56 93 GLU A CA 1
ATOM 737 C C . GLU A 1 93 ? 9.180 -0.722 -9.660 1.00 90.56 93 GLU A C 1
ATOM 739 O O . GLU A 1 93 ? 10.081 0.099 -9.441 1.00 90.56 93 GLU A O 1
ATOM 744 N N . LEU A 1 94 ? 8.231 -0.514 -10.581 1.00 92.25 94 LEU A N 1
ATOM 745 C CA . LEU A 1 94 ? 8.194 0.661 -11.453 1.00 92.25 94 LEU A CA 1
ATOM 746 C C . LEU A 1 94 ? 8.073 1.964 -10.654 1.00 92.25 94 LEU A C 1
ATOM 748 O O . LEU A 1 94 ? 8.885 2.878 -10.824 1.00 92.25 94 LEU A O 1
ATOM 752 N N . LEU A 1 95 ? 7.100 2.058 -9.743 1.00 91.31 95 LEU A N 1
ATOM 753 C CA . LEU A 1 95 ? 6.866 3.281 -8.971 1.00 91.31 95 LEU A CA 1
ATOM 754 C C . LEU A 1 95 ? 7.988 3.564 -7.973 1.00 91.31 95 LEU A C 1
ATOM 756 O O . LEU A 1 95 ? 8.320 4.733 -7.751 1.00 91.31 95 LEU A O 1
ATOM 760 N N . ARG A 1 96 ? 8.643 2.529 -7.438 1.00 88.19 96 ARG A N 1
ATOM 761 C CA . ARG A 1 96 ? 9.840 2.700 -6.611 1.00 88.19 96 ARG A CA 1
ATOM 762 C C . ARG A 1 96 ? 11.000 3.258 -7.429 1.00 88.19 96 ARG A C 1
ATOM 764 O O . ARG A 1 96 ? 11.663 4.195 -6.982 1.00 88.19 96 ARG A O 1
ATOM 771 N N . ALA A 1 97 ? 11.221 2.753 -8.645 1.00 86.94 97 ALA A N 1
ATOM 772 C CA . ALA A 1 97 ? 12.247 3.283 -9.543 1.00 86.94 97 ALA A CA 1
ATOM 773 C C . ALA A 1 97 ? 11.995 4.755 -9.893 1.00 86.94 97 ALA A C 1
ATOM 775 O O . ALA A 1 97 ? 12.895 5.586 -9.754 1.00 86.94 97 ALA A O 1
ATOM 776 N N . LEU A 1 98 ? 10.763 5.092 -10.289 1.00 86.81 98 LEU A N 1
ATOM 777 C CA . LEU A 1 98 ? 10.366 6.465 -10.607 1.00 86.81 98 LEU A CA 1
ATOM 778 C C . LEU A 1 98 ? 10.509 7.388 -9.390 1.00 86.81 98 LEU A C 1
ATOM 780 O O . LEU A 1 98 ? 11.042 8.487 -9.525 1.00 86.81 98 LEU A O 1
ATOM 784 N N . THR A 1 99 ? 10.127 6.926 -8.195 1.00 86.00 99 THR A N 1
ATOM 785 C CA . THR A 1 99 ? 10.320 7.666 -6.937 1.00 86.00 99 THR A CA 1
ATOM 786 C C . THR A 1 99 ? 11.796 7.969 -6.699 1.00 86.00 99 THR A C 1
ATOM 788 O O . THR A 1 99 ? 12.156 9.120 -6.452 1.00 86.00 99 THR A O 1
ATOM 791 N N . LEU A 1 100 ? 12.670 6.965 -6.815 1.00 81.31 100 LEU A N 1
ATOM 792 C CA . LEU A 1 100 ? 14.109 7.136 -6.619 1.00 81.31 100 LEU A CA 1
ATOM 793 C C . LEU A 1 1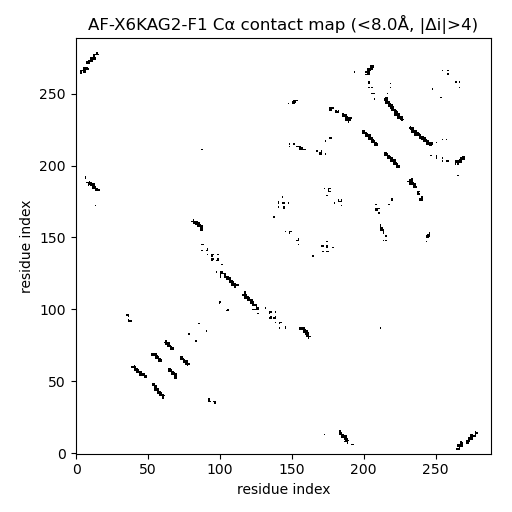00 ? 14.688 8.134 -7.629 1.00 81.31 100 LEU A C 1
ATOM 795 O O . LEU A 1 100 ? 15.403 9.059 -7.235 1.00 81.31 100 LEU A O 1
ATOM 799 N N . MET A 1 101 ? 14.348 7.993 -8.912 1.00 79.75 101 MET A N 1
ATOM 800 C CA . MET A 1 101 ? 14.830 8.888 -9.968 1.00 79.75 101 MET A CA 1
ATOM 801 C C . MET A 1 101 ? 14.300 10.321 -9.809 1.00 79.75 101 MET A C 1
ATOM 803 O O . MET A 1 101 ? 15.052 11.273 -10.008 1.00 79.75 101 MET A O 1
ATOM 807 N N . ALA A 1 102 ? 13.052 10.503 -9.363 1.00 77.69 102 ALA A N 1
ATOM 808 C CA . ALA A 1 102 ? 12.471 11.824 -9.105 1.00 77.69 102 ALA A CA 1
ATOM 809 C C . ALA A 1 102 ? 13.232 12.619 -8.030 1.00 77.69 102 ALA A C 1
ATOM 811 O O . ALA A 1 102 ? 13.250 13.848 -8.072 1.00 77.69 102 ALA A O 1
ATOM 812 N N . THR A 1 103 ? 13.902 11.944 -7.088 1.00 71.00 103 THR A N 1
ATOM 813 C CA . THR A 1 103 ? 14.718 12.624 -6.066 1.00 71.00 103 THR A CA 1
ATOM 814 C C . THR A 1 103 ? 16.063 13.152 -6.581 1.00 71.00 103 THR A C 1
ATOM 816 O O . THR A 1 103 ? 16.726 13.895 -5.854 1.00 71.00 103 THR A O 1
ATOM 819 N N . GLY A 1 104 ? 16.493 12.767 -7.792 1.00 67.88 104 GLY A N 1
ATOM 820 C CA . GLY A 1 104 ? 17.802 13.128 -8.356 1.00 67.88 104 GLY A CA 1
ATOM 821 C C . GLY A 1 104 ? 18.998 12.532 -7.600 1.00 67.88 104 GLY A C 1
ATOM 822 O O . GLY A 1 104 ? 20.110 13.050 -7.679 1.00 67.88 104 GLY A O 1
ATOM 823 N N . ARG A 1 105 ? 18.767 11.486 -6.794 1.00 67.56 105 ARG A N 1
ATOM 824 C CA . ARG A 1 105 ? 19.792 10.791 -5.991 1.00 67.56 105 ARG A CA 1
ATOM 825 C C . ARG A 1 105 ? 19.873 9.297 -6.296 1.00 67.56 105 ARG A C 1
ATOM 827 O O . ARG A 1 105 ? 20.476 8.545 -5.531 1.00 67.56 105 ARG A O 1
ATOM 834 N N . ALA A 1 106 ? 19.240 8.856 -7.379 1.00 78.06 106 ALA A N 1
ATOM 835 C CA . ALA A 1 106 ? 19.266 7.458 -7.764 1.00 78.06 106 ALA A CA 1
ATOM 836 C C . ALA A 1 106 ? 20.621 7.085 -8.371 1.00 78.06 106 ALA A C 1
ATOM 838 O O . ALA A 1 106 ? 21.298 7.894 -9.004 1.00 78.06 106 ALA A O 1
ATOM 839 N N . THR A 1 107 ? 20.985 5.822 -8.199 1.00 83.94 107 THR A N 1
ATOM 840 C CA . THR A 1 107 ? 22.127 5.210 -8.868 1.00 83.94 107 THR A CA 1
ATOM 841 C C . THR A 1 107 ? 21.590 4.110 -9.768 1.00 83.94 107 THR A C 1
ATOM 843 O O . THR A 1 107 ? 20.927 3.193 -9.285 1.00 83.94 107 THR A O 1
ATOM 846 N N . LEU A 1 108 ? 21.880 4.184 -11.064 1.00 83.75 108 LEU A N 1
ATOM 847 C CA . LEU A 1 108 ? 21.572 3.117 -12.007 1.00 83.75 108 LEU A CA 1
ATOM 848 C C . LEU A 1 108 ? 22.781 2.192 -12.112 1.00 83.75 108 LEU A C 1
ATOM 850 O O . LEU A 1 108 ? 23.877 2.647 -12.434 1.00 83.75 108 LEU A O 1
ATOM 854 N N . THR A 1 109 ? 22.570 0.896 -11.901 1.00 86.38 109 THR A N 1
ATOM 855 C CA . THR A 1 109 ? 23.573 -0.135 -12.184 1.00 86.38 109 THR A CA 1
ATOM 856 C C . THR A 1 109 ? 23.065 -1.043 -13.293 1.00 86.38 109 THR A C 1
ATOM 858 O O . THR A 1 109 ? 21.986 -1.616 -13.180 1.00 86.38 109 THR A O 1
ATOM 861 N N . ILE A 1 110 ? 23.861 -1.190 -14.347 1.00 83.50 110 ILE A N 1
ATOM 862 C CA . ILE A 1 110 ? 23.631 -2.112 -15.459 1.00 83.50 110 ILE A CA 1
ATOM 863 C C . ILE A 1 110 ? 24.585 -3.287 -15.265 1.00 83.50 110 ILE A C 1
ATOM 865 O O . ILE A 1 110 ? 25.801 -3.096 -15.255 1.00 83.50 110 ILE A O 1
ATOM 869 N N . ALA A 1 111 ? 24.046 -4.490 -15.088 1.00 83.38 111 ALA A N 1
ATOM 870 C CA . ALA A 1 111 ? 24.803 -5.705 -14.794 1.00 83.38 111 ALA A CA 1
ATOM 871 C C . ALA A 1 111 ? 24.171 -6.927 -15.485 1.00 83.38 111 ALA A C 1
ATOM 873 O O . ALA A 1 111 ? 23.087 -6.822 -16.050 1.00 83.38 111 ALA A O 1
ATOM 874 N N . GLY A 1 112 ? 24.844 -8.082 -15.433 1.00 73.81 112 GLY A N 1
ATOM 875 C CA . GLY A 1 112 ? 24.310 -9.355 -15.949 1.00 73.81 112 GLY A CA 1
ATOM 876 C C . GLY A 1 112 ? 24.769 -9.744 -17.359 1.00 73.81 112 GLY A C 1
ATOM 877 O O . GLY A 1 112 ? 24.295 -10.737 -17.899 1.00 73.81 112 GLY A O 1
ATOM 878 N N . ASN A 1 113 ? 25.707 -9.002 -17.955 1.00 71.44 113 ASN A N 1
ATOM 879 C CA . ASN A 1 113 ? 26.352 -9.377 -19.213 1.00 71.44 113 ASN A CA 1
ATOM 880 C C . ASN A 1 113 ? 27.774 -9.889 -18.943 1.00 71.44 113 ASN A C 1
ATOM 882 O O . ASN A 1 113 ? 28.633 -9.118 -18.532 1.00 71.44 113 ASN A O 1
ATOM 886 N N . ASP A 1 114 ? 28.061 -11.157 -19.244 1.00 76.31 114 ASP A N 1
ATOM 887 C CA . ASP A 1 114 ? 29.386 -11.762 -19.006 1.00 76.31 114 ASP A CA 1
ATOM 888 C C . ASP A 1 114 ? 30.541 -11.060 -19.745 1.00 76.31 114 ASP A C 1
ATOM 890 O O . ASP A 1 114 ? 31.708 -11.207 -19.383 1.00 76.31 114 ASP A O 1
ATOM 894 N N . ARG A 1 115 ? 30.237 -10.307 -20.810 1.00 72.50 115 ARG A N 1
ATOM 895 C CA . ARG A 1 115 ? 31.230 -9.608 -21.639 1.00 72.50 115 ARG A CA 1
ATOM 896 C C . ARG A 1 115 ? 31.449 -8.157 -21.228 1.00 72.50 115 ARG A C 1
ATOM 898 O O . ARG A 1 115 ? 32.429 -7.562 -21.673 1.00 72.50 115 ARG A O 1
ATOM 905 N N . ILE A 1 116 ? 30.544 -7.575 -20.442 1.00 73.06 116 ILE A N 1
ATOM 906 C CA . ILE A 1 116 ? 30.586 -6.163 -20.055 1.00 73.06 116 ILE A CA 1
ATOM 907 C C . ILE A 1 116 ? 30.555 -6.090 -18.529 1.00 73.06 116 ILE A C 1
ATOM 909 O O . ILE A 1 116 ? 29.564 -6.505 -17.931 1.00 73.06 116 ILE A O 1
ATOM 913 N N . PRO A 1 117 ? 31.609 -5.560 -17.880 1.00 77.56 117 PRO A N 1
ATOM 914 C CA . PRO A 1 117 ? 31.595 -5.399 -16.434 1.00 77.56 117 PRO A CA 1
ATOM 915 C C . PRO A 1 117 ? 30.434 -4.495 -16.026 1.00 77.56 117 PRO A C 1
ATOM 917 O O . PRO A 1 117 ? 30.065 -3.591 -16.775 1.00 77.56 117 PRO A O 1
ATOM 920 N N . SER A 1 118 ? 29.885 -4.719 -14.832 1.00 83.00 118 SER A N 1
ATOM 921 C CA . SER A 1 118 ? 28.799 -3.889 -14.320 1.00 83.00 118 SER A CA 1
ATOM 922 C C . SER A 1 118 ? 29.176 -2.411 -14.375 1.00 83.00 118 SER A C 1
ATOM 924 O O . SER A 1 118 ? 30.259 -2.024 -13.928 1.00 83.00 118 SER A O 1
ATOM 926 N N . ILE A 1 119 ? 28.281 -1.593 -14.922 1.00 82.44 119 ILE A N 1
ATOM 927 C CA . ILE A 1 119 ? 28.492 -0.155 -15.070 1.00 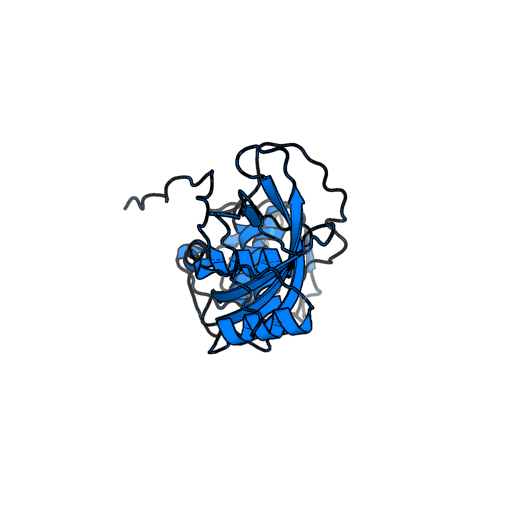82.44 119 ILE A CA 1
ATOM 928 C C . ILE A 1 119 ? 27.478 0.576 -14.204 1.00 82.44 119 ILE A C 1
ATOM 930 O O . ILE A 1 119 ? 26.289 0.260 -14.232 1.00 82.44 119 ILE A O 1
ATOM 934 N N . THR A 1 120 ? 27.953 1.557 -13.446 1.00 84.25 120 THR A N 1
ATOM 935 C CA . THR A 1 120 ? 27.148 2.303 -12.483 1.00 84.25 120 THR A CA 1
ATOM 936 C C . THR A 1 120 ? 27.225 3.793 -12.784 1.00 84.25 120 THR A C 1
ATOM 938 O O . THR A 1 120 ? 28.316 4.336 -12.958 1.00 84.25 120 THR A O 1
ATOM 941 N N . PHE A 1 121 ? 26.070 4.454 -12.820 1.00 81.50 121 PHE A N 1
ATOM 942 C CA . PHE A 1 121 ? 25.945 5.880 -13.109 1.00 81.50 121 PHE A CA 1
ATOM 943 C C . PHE A 1 121 ? 25.054 6.569 -12.070 1.00 81.50 121 PHE A C 1
ATOM 945 O O . PHE A 1 121 ? 24.030 5.996 -11.682 1.00 81.50 121 PHE A O 1
ATOM 952 N N . PRO A 1 122 ? 25.388 7.798 -11.635 1.00 80.50 122 PRO A N 1
ATOM 953 C CA . PRO A 1 122 ? 24.421 8.635 -10.941 1.00 80.50 122 PRO A CA 1
ATOM 954 C C . PRO A 1 122 ? 23.311 9.060 -11.914 1.00 80.50 122 PRO A C 1
ATOM 956 O O . PRO A 1 122 ? 23.579 9.370 -13.074 1.00 80.50 122 PRO A 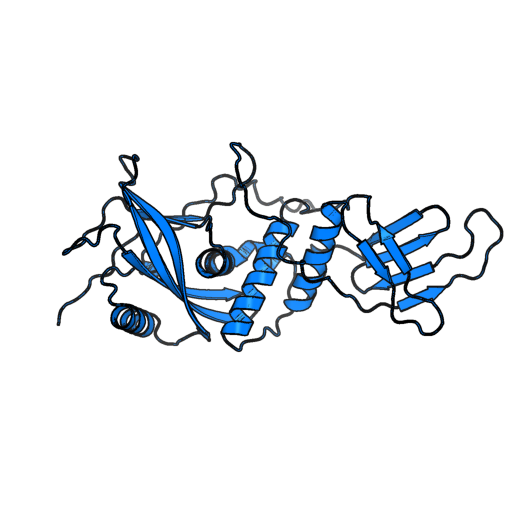O 1
ATOM 959 N N . VAL A 1 123 ? 22.071 9.085 -11.434 1.00 78.31 123 VAL A N 1
ATOM 960 C CA . VAL A 1 123 ? 20.913 9.651 -12.135 1.00 78.31 123 VAL A CA 1
ATOM 961 C C . VAL A 1 123 ? 20.582 10.971 -11.445 1.00 78.31 123 VAL A C 1
ATOM 963 O O . VAL A 1 123 ? 19.854 11.018 -10.454 1.00 78.31 123 VAL A O 1
ATOM 966 N N . ASP A 1 124 ? 21.213 12.032 -11.936 1.00 72.00 124 ASP A N 1
ATOM 967 C CA . ASP A 1 124 ? 21.199 13.380 -11.363 1.00 72.00 124 ASP A CA 1
ATOM 968 C C . ASP A 1 124 ? 20.141 14.299 -11.991 1.00 72.00 124 ASP A C 1
ATOM 970 O O . ASP A 1 124 ? 19.811 15.348 -11.431 1.00 72.00 124 ASP A O 1
ATOM 974 N N . GLN A 1 125 ? 19.571 13.899 -13.128 1.00 74.19 125 GLN A N 1
ATOM 975 C CA . GLN A 1 125 ? 18.465 14.607 -13.760 1.00 74.19 125 GLN A CA 1
ATOM 976 C C . GLN A 1 125 ? 17.121 14.091 -13.234 1.00 74.19 125 GLN A C 1
ATOM 978 O O . GLN A 1 125 ? 16.869 12.884 -13.290 1.00 74.19 125 GLN A O 1
ATOM 983 N N . PRO A 1 126 ? 16.238 14.979 -12.743 1.00 72.75 126 PRO A N 1
ATOM 984 C CA . PRO A 1 126 ? 14.908 14.579 -12.316 1.00 72.75 126 PRO A CA 1
ATOM 985 C C . PRO A 1 126 ? 14.077 14.131 -13.521 1.00 72.75 126 PRO A C 1
ATOM 987 O O . PRO A 1 126 ? 14.148 14.723 -14.601 1.00 72.75 126 PRO A O 1
ATOM 990 N N . ILE A 1 127 ? 13.250 13.110 -13.312 1.00 81.56 127 ILE A N 1
ATOM 991 C CA . ILE A 1 127 ? 12.257 12.695 -14.304 1.00 81.56 127 ILE A CA 1
ATOM 992 C C . ILE A 1 127 ? 11.171 13.764 -14.466 1.00 81.56 127 ILE A C 1
ATOM 994 O O . ILE A 1 127 ? 10.852 14.512 -13.539 1.00 81.56 127 ILE A O 1
ATOM 998 N N . THR A 1 128 ? 10.584 13.816 -15.656 1.00 84.38 128 THR A N 1
ATOM 999 C CA . THR A 1 128 ? 9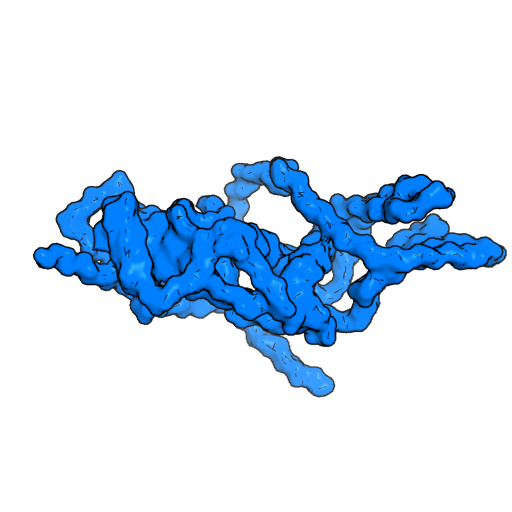.407 14.630 -15.971 1.00 84.38 128 THR A CA 1
ATOM 1000 C C . THR A 1 128 ? 8.230 13.711 -16.289 1.00 84.38 128 THR A C 1
ATOM 1002 O O . THR A 1 128 ? 8.426 12.566 -16.690 1.00 84.38 128 THR A O 1
ATOM 1005 N N . GLY A 1 129 ? 7.001 14.189 -16.094 1.00 83.81 129 GLY A N 1
ATOM 1006 C CA . GLY A 1 129 ? 5.807 13.393 -16.371 1.00 83.81 129 GLY A CA 1
ATOM 1007 C C . GLY A 1 129 ? 4.614 13.777 -15.502 1.00 83.81 129 GLY A C 1
ATOM 1008 O O . GLY A 1 129 ? 4.708 14.718 -14.704 1.00 83.81 129 GLY A O 1
ATOM 1009 N N . PRO A 1 130 ? 3.484 13.076 -15.664 1.00 84.25 130 PRO A N 1
ATOM 1010 C CA . PRO A 1 130 ? 2.336 13.239 -14.790 1.00 84.25 130 PRO A CA 1
ATOM 1011 C C . PRO A 1 130 ? 2.623 12.651 -13.399 1.00 84.25 130 PRO A C 1
ATOM 1013 O O . PRO A 1 130 ? 3.566 11.888 -13.199 1.00 84.25 130 PRO A O 1
ATOM 1016 N N . TYR A 1 131 ? 1.800 13.030 -12.424 1.00 86.19 131 TYR A N 1
ATOM 1017 C CA . TYR A 1 131 ? 1.728 12.404 -11.097 1.00 86.19 131 TYR A CA 1
ATOM 1018 C C . TYR A 1 131 ? 3.016 12.392 -10.252 1.00 86.19 131 TYR A C 1
ATOM 1020 O O . TYR A 1 131 ? 3.123 11.634 -9.289 1.00 86.19 131 TYR A O 1
ATOM 1028 N N . LEU A 1 132 ? 4.013 13.229 -10.564 1.00 84.75 132 LEU A N 1
ATOM 1029 C CA . LEU A 1 132 ? 5.309 13.224 -9.862 1.00 84.75 132 LEU A CA 1
ATOM 1030 C C . LEU A 1 132 ? 5.200 13.453 -8.346 1.00 84.75 132 LEU A C 1
ATOM 1032 O O . LEU A 1 132 ? 6.107 13.079 -7.603 1.00 84.75 132 LEU A O 1
ATOM 1036 N N . LYS A 1 133 ? 4.117 14.082 -7.874 1.00 84.81 133 LYS A N 1
ATOM 1037 C CA . LYS A 1 133 ? 3.875 14.306 -6.442 1.00 84.81 133 LYS A CA 1
ATOM 1038 C C . LYS A 1 133 ? 3.217 13.097 -5.780 1.00 84.81 133 LYS A C 1
ATOM 1040 O O . LYS A 1 133 ? 3.467 12.835 -4.608 1.00 84.81 133 LYS A O 1
ATOM 1045 N N . GLU A 1 134 ? 2.392 12.381 -6.529 1.00 84.94 134 GLU A N 1
ATOM 1046 C CA . GLU A 1 134 ? 1.584 11.255 -6.084 1.00 84.94 134 GLU A CA 1
ATOM 1047 C C . GLU A 1 134 ? 2.370 9.939 -6.134 1.00 84.94 134 GLU A C 1
ATOM 1049 O O . GLU A 1 134 ? 2.203 9.106 -5.246 1.00 84.94 134 GLU A O 1
ATOM 1054 N N . ILE A 1 135 ? 3.273 9.766 -7.107 1.00 88.06 135 ILE A N 1
ATOM 1055 C CA . ILE A 1 135 ? 4.086 8.550 -7.294 1.00 88.06 135 ILE A CA 1
ATOM 1056 C C . ILE A 1 135 ? 4.777 8.086 -5.997 1.00 88.06 135 ILE A C 1
ATOM 1058 O O . ILE A 1 135 ? 4.616 6.915 -5.654 1.00 88.06 135 ILE A O 1
ATOM 1062 N N . PRO A 1 136 ? 5.463 8.946 -5.212 1.00 86.94 136 PRO A N 1
ATOM 1063 C CA . PRO A 1 136 ? 6.081 8.513 -3.957 1.00 86.94 136 PRO A CA 1
ATOM 1064 C C . PRO A 1 136 ? 5.077 7.990 -2.922 1.00 86.94 136 PRO A C 1
ATOM 1066 O O . PRO A 1 136 ? 5.381 7.062 -2.175 1.00 86.94 136 PRO A O 1
ATOM 1069 N N . LEU A 1 137 ? 3.874 8.572 -2.874 1.00 85.19 137 LEU A N 1
ATOM 1070 C CA . LEU A 1 137 ? 2.813 8.146 -1.958 1.00 85.19 137 LEU A CA 1
ATOM 1071 C C . LEU A 1 137 ? 2.231 6.797 -2.390 1.00 85.19 137 LEU A C 1
ATOM 1073 O O . LEU A 1 137 ? 2.010 5.924 -1.553 1.00 85.19 137 LEU A O 1
ATOM 1077 N N . ILE A 1 138 ? 2.019 6.611 -3.695 1.00 91.00 138 ILE A N 1
ATOM 1078 C CA . ILE A 1 138 ? 1.519 5.354 -4.263 1.00 91.00 138 ILE A CA 1
ATOM 1079 C C . ILE A 1 138 ? 2.563 4.243 -4.105 1.00 91.00 138 ILE A C 1
ATOM 1081 O O . ILE A 1 138 ? 2.207 3.135 -3.717 1.00 91.00 138 ILE A O 1
ATOM 1085 N N . SER A 1 139 ? 3.846 4.546 -4.324 1.00 90.75 139 SER A N 1
ATOM 1086 C CA . SER A 1 139 ? 4.948 3.603 -4.113 1.00 90.75 139 SER A CA 1
ATOM 1087 C C . SER A 1 139 ? 5.001 3.118 -2.663 1.00 90.75 139 SER A C 1
ATOM 1089 O O . SER A 1 139 ? 5.070 1.917 -2.430 1.00 90.75 139 SER A O 1
ATOM 1091 N N . ALA A 1 140 ? 4.917 4.030 -1.686 1.00 88.62 140 ALA A N 1
ATOM 1092 C CA . ALA A 1 140 ? 4.910 3.660 -0.270 1.00 88.62 140 ALA A CA 1
ATOM 1093 C C . ALA A 1 140 ? 3.677 2.820 0.106 1.00 88.62 140 ALA A C 1
ATOM 1095 O O . ALA A 1 140 ? 3.783 1.870 0.882 1.00 88.62 140 ALA A O 1
ATOM 1096 N N . PHE A 1 141 ? 2.513 3.146 -0.466 1.00 92.69 141 PHE A N 1
ATOM 1097 C CA . PHE A 1 141 ? 1.304 2.340 -0.310 1.00 92.69 141 PHE A CA 1
ATOM 1098 C C . PHE A 1 141 ? 1.491 0.916 -0.845 1.00 92.69 141 PHE A C 1
ATOM 1100 O O . PHE A 1 141 ? 1.160 -0.030 -0.139 1.00 92.69 141 PHE A O 1
ATOM 1107 N N . LEU A 1 142 ? 2.021 0.759 -2.060 1.00 94.81 142 LEU A N 1
ATOM 1108 C CA . LEU A 1 142 ? 2.241 -0.549 -2.676 1.00 94.81 142 LEU A CA 1
ATOM 1109 C C . LEU A 1 142 ? 3.210 -1.415 -1.878 1.00 94.81 142 LEU A C 1
ATOM 1111 O O . LEU A 1 142 ? 2.908 -2.579 -1.623 1.00 94.81 142 LEU A O 1
ATOM 1115 N N . ASP A 1 143 ? 4.335 -0.839 -1.450 1.00 91.50 143 ASP A N 1
ATOM 1116 C CA . ASP A 1 143 ? 5.322 -1.540 -0.625 1.00 91.50 143 ASP A CA 1
ATOM 1117 C C . ASP A 1 143 ? 4.683 -2.027 0.685 1.00 91.50 143 ASP A C 1
ATOM 1119 O O . ASP A 1 143 ? 4.831 -3.191 1.066 1.00 91.50 143 ASP A O 1
ATOM 1123 N N . GLY A 1 144 ? 3.888 -1.170 1.333 1.00 93.38 144 GLY A N 1
ATOM 1124 C CA . GLY A 1 144 ? 3.142 -1.543 2.529 1.00 93.38 144 GLY A CA 1
ATOM 1125 C C . GLY A 1 144 ? 2.060 -2.595 2.269 1.00 93.38 144 GLY A C 1
ATOM 1126 O O . GLY A 1 144 ? 1.918 -3.535 3.047 1.00 93.38 144 GLY A O 1
ATOM 1127 N N . TRP A 1 145 ? 1.317 -2.495 1.165 1.00 96.25 145 TRP A N 1
ATOM 1128 C CA . TRP A 1 145 ? 0.288 -3.477 0.817 1.00 96.25 145 TRP A CA 1
ATOM 1129 C C . TRP A 1 145 ? 0.902 -4.854 0.545 1.00 96.25 145 TRP A C 1
ATOM 1131 O O . TRP A 1 145 ? 0.447 -5.845 1.111 1.00 96.25 145 TRP A O 1
ATOM 1141 N N . LEU A 1 146 ? 1.995 -4.921 -0.224 1.00 95.19 146 LEU A N 1
ATOM 1142 C CA . LEU A 1 146 ? 2.758 -6.153 -0.455 1.00 95.19 146 LEU A CA 1
ATOM 1143 C C . LEU A 1 146 ? 3.280 -6.766 0.852 1.00 95.19 146 LEU A C 1
ATOM 1145 O O . LEU A 1 146 ? 3.242 -7.989 1.020 1.00 95.19 146 LEU A O 1
ATOM 1149 N N . GLN A 1 147 ? 3.729 -5.937 1.798 1.00 94.00 147 GLN A N 1
ATOM 1150 C CA . GLN A 1 147 ? 4.132 -6.400 3.125 1.00 94.00 147 GLN A CA 1
ATOM 1151 C C . GLN A 1 147 ? 2.951 -7.009 3.897 1.00 94.00 147 GLN A C 1
ATOM 1153 O O . GLN A 1 147 ? 3.095 -8.089 4.471 1.00 94.00 147 GLN A O 1
ATOM 1158 N N . LEU A 1 148 ? 1.776 -6.370 3.884 1.00 95.00 148 LEU A N 1
ATOM 1159 C CA . LEU A 1 148 ? 0.574 -6.910 4.529 1.00 95.00 148 LEU A CA 1
ATOM 1160 C C . LEU A 1 148 ? 0.117 -8.227 3.892 1.00 95.00 148 LEU A C 1
ATOM 1162 O O . LEU A 1 148 ? -0.188 -9.171 4.620 1.00 95.00 148 LEU A O 1
ATOM 1166 N N . LEU A 1 149 ? 0.127 -8.327 2.559 1.00 96.00 149 LEU A N 1
ATOM 1167 C CA . LEU A 1 149 ? -0.183 -9.577 1.858 1.00 96.00 149 LEU A CA 1
ATOM 1168 C C . LEU A 1 149 ? 0.803 -10.684 2.229 1.00 96.00 149 LEU A C 1
ATOM 1170 O O . LEU A 1 149 ? 0.384 -11.797 2.536 1.00 96.00 149 LEU A O 1
ATOM 1174 N N . THR A 1 150 ? 2.099 -10.370 2.280 1.00 94.06 150 THR A N 1
ATOM 1175 C CA . THR A 1 150 ? 3.139 -11.324 2.688 1.00 94.06 150 THR A CA 1
ATOM 1176 C C . THR A 1 150 ? 2.905 -11.823 4.114 1.00 94.06 150 THR A C 1
ATOM 1178 O O . THR A 1 150 ? 2.951 -13.030 4.350 1.00 94.06 150 THR A O 1
ATOM 1181 N N . ASN A 1 151 ? 2.588 -10.921 5.048 1.00 92.75 151 ASN A N 1
ATOM 1182 C CA . ASN A 1 151 ? 2.275 -11.272 6.436 1.00 92.75 151 ASN A CA 1
ATOM 1183 C C . ASN A 1 151 ? 1.012 -12.143 6.544 1.00 92.75 151 ASN A C 1
ATOM 1185 O O . ASN A 1 151 ? 0.959 -13.040 7.382 1.00 92.75 151 ASN A O 1
ATOM 1189 N N . ALA A 1 152 ? 0.026 -11.917 5.672 1.00 95.06 152 ALA A N 1
ATOM 1190 C CA . ALA A 1 152 ? -1.195 -12.715 5.578 1.00 95.06 152 ALA A CA 1
ATOM 1191 C C . ALA A 1 152 ? -1.028 -14.023 4.774 1.00 95.06 152 ALA A C 1
ATOM 1193 O O . ALA A 1 152 ? -1.973 -14.804 4.680 1.00 95.06 152 ALA A O 1
ATOM 1194 N N . GLY A 1 153 ? 0.139 -14.279 4.170 1.00 94.38 153 GLY A N 1
ATOM 1195 C CA . GLY A 1 153 ? 0.361 -15.444 3.306 1.00 94.38 153 GLY A CA 1
ATOM 1196 C C . GLY A 1 153 ? -0.379 -15.385 1.962 1.00 94.38 153 GLY A C 1
ATOM 1197 O O . GLY A 1 153 ? -0.662 -16.428 1.374 1.00 94.38 153 GLY A O 1
ATOM 1198 N N . LEU A 1 154 ? -0.697 -14.184 1.477 1.00 95.88 154 LEU A N 1
ATOM 1199 C CA . LEU A 1 154 ? -1.403 -13.926 0.222 1.00 95.88 154 LEU A CA 1
ATOM 1200 C C . LEU A 1 154 ? -0.464 -13.430 -0.881 1.00 95.88 154 LEU A C 1
ATOM 1202 O O . LEU A 1 154 ? 0.622 -12.911 -0.625 1.00 95.88 154 LEU A O 1
ATOM 1206 N N . ARG A 1 155 ? -0.921 -13.566 -2.129 1.00 94.06 155 ARG A N 1
ATOM 1207 C CA . ARG A 1 155 ? -0.325 -12.952 -3.321 1.00 94.06 155 ARG A CA 1
ATOM 1208 C C . ARG A 1 155 ? -1.435 -12.499 -4.258 1.00 94.06 155 ARG A C 1
ATOM 1210 O O . ARG A 1 155 ? -2.436 -13.204 -4.377 1.00 94.06 155 ARG A O 1
ATOM 1217 N N . SER A 1 156 ? -1.241 -11.354 -4.901 1.00 95.25 156 SER A N 1
ATOM 1218 C CA . SER A 1 156 ? -2.151 -10.870 -5.939 1.00 95.25 156 SER A CA 1
ATOM 1219 C C . SER A 1 156 ? -1.837 -11.542 -7.271 1.00 95.25 156 SER A C 1
ATOM 1221 O O . SER A 1 156 ? -0.685 -11.874 -7.556 1.00 95.25 156 SER A O 1
ATOM 1223 N N . THR A 1 157 ? -2.865 -11.753 -8.089 1.00 94.75 157 THR A N 1
ATOM 1224 C CA . THR A 1 157 ? -2.702 -12.171 -9.492 1.00 94.75 157 THR A CA 1
ATOM 1225 C C . THR A 1 157 ? -3.272 -11.159 -10.477 1.00 94.75 157 THR A C 1
ATOM 1227 O O . THR A 1 157 ? -3.156 -11.342 -11.692 1.00 94.75 157 THR A O 1
ATOM 1230 N N . ALA A 1 158 ? -3.872 -10.082 -9.968 1.00 96.06 158 ALA A N 1
ATOM 1231 C CA . ALA A 1 158 ? -4.486 -9.050 -10.773 1.00 96.06 158 ALA A CA 1
ATOM 1232 C C . ALA A 1 158 ? -3.444 -8.351 -11.642 1.00 96.06 158 ALA A C 1
ATOM 1234 O O . ALA A 1 158 ? -2.349 -8.025 -11.189 1.00 96.06 158 ALA A O 1
ATOM 1235 N N . ARG A 1 159 ? -3.841 -8.044 -12.875 1.00 97.44 159 ARG A N 1
ATOM 1236 C CA . ARG A 1 159 ? -3.209 -7.005 -13.685 1.00 97.44 159 ARG A CA 1
ATOM 1237 C C . ARG A 1 159 ? -4.193 -5.856 -13.805 1.00 97.44 159 ARG A C 1
ATOM 1239 O O . ARG A 1 159 ? -5.378 -6.093 -14.036 1.00 97.44 159 ARG A O 1
ATOM 1246 N N . PHE A 1 160 ? -3.726 -4.638 -13.579 1.00 96.56 160 PHE A N 1
ATOM 1247 C CA . PHE A 1 160 ? -4.591 -3.465 -13.523 1.00 96.56 160 PHE A CA 1
ATOM 1248 C C . PHE A 1 160 ? -3.842 -2.203 -13.949 1.00 96.56 160 PHE A C 1
ATOM 1250 O O . PHE A 1 160 ? -2.609 -2.160 -13.931 1.00 96.56 160 PHE A O 1
ATOM 1257 N N . LYS A 1 161 ? -4.607 -1.186 -14.344 1.00 95.25 161 LYS A N 1
ATOM 1258 C CA . LYS A 1 161 ? -4.108 0.122 -14.772 1.00 95.25 161 LYS A CA 1
ATOM 1259 C C . LYS A 1 161 ? -3.830 1.046 -13.589 1.00 95.25 161 LYS A C 1
ATOM 1261 O O . LYS A 1 161 ? -4.283 0.810 -12.471 1.00 95.25 161 LYS A O 1
ATOM 1266 N N . PHE A 1 162 ? -3.099 2.127 -13.847 1.00 91.88 162 PHE A N 1
ATOM 1267 C CA . PHE A 1 162 ? -2.709 3.098 -12.824 1.00 91.88 162 PHE A CA 1
ATOM 1268 C C . PHE A 1 162 ? -3.908 3.768 -12.118 1.00 91.88 162 PHE A C 1
ATOM 1270 O O . PHE A 1 162 ? -3.819 4.157 -10.953 1.00 91.88 162 PHE A O 1
ATOM 1277 N N . ASP A 1 163 ? -5.058 3.867 -12.784 1.00 91.06 163 ASP A N 1
ATOM 1278 C CA . ASP A 1 163 ? -6.277 4.471 -12.242 1.00 91.06 163 ASP A CA 1
ATOM 1279 C C . ASP A 1 163 ? -6.832 3.758 -10.995 1.00 91.06 163 ASP A C 1
ATOM 1281 O O . ASP A 1 163 ? -7.400 4.410 -10.117 1.00 91.06 163 ASP A O 1
ATOM 1285 N N . ALA A 1 164 ? -6.594 2.452 -10.851 1.00 92.62 164 ALA A N 1
ATOM 1286 C CA . ALA A 1 164 ? -7.034 1.672 -9.695 1.00 92.62 164 ALA A CA 1
ATOM 1287 C C . ALA A 1 164 ? -6.512 2.233 -8.360 1.00 92.62 164 ALA A C 1
ATOM 1289 O O . ALA A 1 164 ? -7.139 2.054 -7.313 1.00 92.62 164 ALA A O 1
ATOM 1290 N N . PHE A 1 165 ? -5.379 2.946 -8.372 1.00 91.06 165 PHE A N 1
ATOM 1291 C CA . PHE A 1 165 ? -4.829 3.577 -7.174 1.00 91.06 165 PHE A CA 1
ATOM 1292 C C . PHE A 1 165 ? -5.715 4.696 -6.623 1.00 91.06 165 PHE A C 1
ATOM 1294 O O . PHE A 1 165 ? -5.657 4.978 -5.424 1.00 91.06 165 PHE A O 1
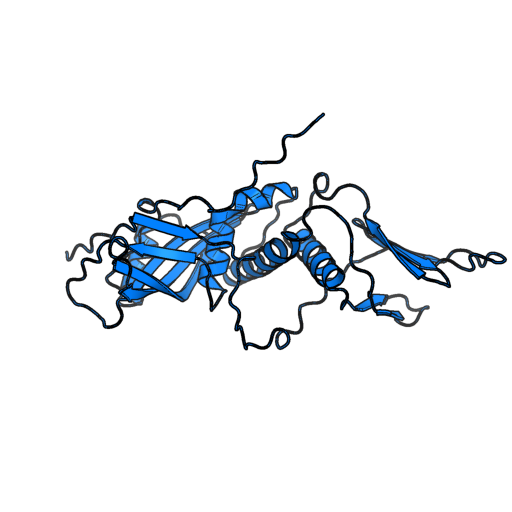ATOM 1301 N N . TRP A 1 166 ? -6.532 5.346 -7.450 1.00 86.44 166 TRP A N 1
ATOM 1302 C CA . TRP A 1 166 ? -7.388 6.447 -7.003 1.00 86.44 166 TRP A CA 1
ATOM 1303 C C . TRP A 1 166 ? -8.524 5.973 -6.093 1.00 86.44 166 TRP A C 1
ATOM 1305 O O . TRP A 1 166 ? -8.878 6.674 -5.143 1.00 86.44 166 TRP A O 1
ATOM 1315 N N . GLU A 1 167 ? -8.984 4.740 -6.294 1.00 84.56 167 GLU A N 1
ATOM 1316 C CA . GLU A 1 167 ? -10.059 4.116 -5.517 1.00 84.56 167 GLU A CA 1
ATOM 1317 C C . GLU A 1 167 ? -9.547 3.310 -4.306 1.00 84.56 167 GLU A C 1
ATOM 1319 O O . GLU A 1 167 ? -10.325 2.830 -3.485 1.00 84.56 167 GLU A O 1
ATOM 1324 N N . ALA A 1 168 ? -8.227 3.202 -4.115 1.00 87.44 168 ALA A N 1
ATOM 1325 C CA . ALA A 1 168 ? -7.597 2.353 -3.095 1.00 87.44 168 ALA A CA 1
ATOM 1326 C C . ALA A 1 168 ? -7.586 2.947 -1.666 1.00 87.44 168 ALA A C 1
ATOM 1328 O O . ALA A 1 168 ? -6.697 2.643 -0.867 1.00 87.44 168 ALA A O 1
ATOM 1329 N N . ASN A 1 169 ? -8.525 3.832 -1.322 1.00 84.44 169 ASN A N 1
ATOM 1330 C CA . ASN A 1 169 ? -8.466 4.623 -0.084 1.00 84.44 169 ASN A CA 1
ATOM 1331 C C . ASN A 1 169 ? -8.502 3.761 1.190 1.00 84.44 169 ASN A C 1
ATOM 1333 O O . ASN A 1 169 ? -7.735 4.005 2.122 1.00 84.44 169 ASN A O 1
ATOM 1337 N N . GLU A 1 170 ? -9.339 2.724 1.223 1.00 86.31 170 GLU A N 1
ATOM 1338 C CA . GLU A 1 170 ? -9.452 1.829 2.383 1.00 86.31 170 GLU A CA 1
ATOM 1339 C C . GLU A 1 170 ? -8.213 0.944 2.567 1.00 86.31 170 GLU A C 1
ATOM 1341 O O . GLU A 1 170 ? -7.775 0.704 3.694 1.00 86.31 170 GLU A O 1
ATOM 1346 N N . ALA A 1 171 ? -7.610 0.486 1.468 1.00 92.44 171 ALA A N 1
ATOM 1347 C CA . ALA A 1 171 ? -6.362 -0.271 1.501 1.00 92.44 171 ALA A CA 1
ATOM 1348 C C . ALA A 1 171 ? -5.181 0.615 1.927 1.00 92.44 171 ALA A C 1
ATOM 1350 O O . ALA A 1 171 ? -4.374 0.211 2.763 1.00 92.44 171 ALA A O 1
ATOM 1351 N N . ARG A 1 172 ? -5.117 1.860 1.433 1.00 90.06 172 ARG A N 1
ATOM 1352 C CA . ARG A 1 172 ? -4.132 2.861 1.879 1.00 90.06 172 ARG A CA 1
ATOM 1353 C C . ARG A 1 172 ? -4.240 3.144 3.369 1.00 90.06 172 ARG A C 1
ATOM 1355 O O . ARG A 1 172 ? -3.223 3.215 4.052 1.00 90.06 172 ARG A O 1
ATOM 1362 N N . MET A 1 173 ? -5.462 3.280 3.873 1.00 88.25 173 MET A N 1
ATOM 1363 C CA . MET A 1 173 ? -5.699 3.460 5.300 1.00 88.25 173 MET A CA 1
ATOM 1364 C C . MET A 1 173 ? -5.229 2.246 6.107 1.00 88.25 173 MET A C 1
ATOM 1366 O O . MET A 1 173 ? -4.602 2.430 7.146 1.00 88.25 173 MET A O 1
ATOM 1370 N N . ALA A 1 174 ? -5.505 1.023 5.645 1.00 92.25 174 ALA A N 1
ATOM 1371 C CA . ALA A 1 174 ? -5.031 -0.187 6.315 1.00 92.25 174 ALA A CA 1
ATOM 1372 C C . ALA A 1 174 ? -3.497 -0.208 6.413 1.00 92.25 174 ALA A C 1
ATOM 1374 O O . ALA A 1 174 ? -2.955 -0.443 7.491 1.00 92.25 174 ALA A O 1
ATOM 1375 N N . VAL A 1 175 ? -2.802 0.121 5.318 1.00 93.88 175 VAL A N 1
ATOM 1376 C CA . VAL A 1 175 ? -1.336 0.252 5.296 1.00 93.88 175 VAL A CA 1
ATOM 1377 C C . VAL A 1 175 ? -0.849 1.306 6.292 1.00 93.88 175 VAL A C 1
ATOM 1379 O O . VAL A 1 175 ? 0.056 1.029 7.076 1.00 93.88 175 VAL A O 1
ATOM 1382 N N . ASP A 1 176 ? -1.457 2.493 6.308 1.00 89.81 176 ASP A N 1
ATOM 1383 C CA . ASP A 1 176 ? -1.062 3.569 7.223 1.00 89.81 176 ASP A CA 1
ATOM 1384 C C . ASP A 1 176 ? -1.278 3.189 8.699 1.00 89.81 176 ASP A C 1
ATOM 1386 O O . ASP A 1 176 ? -0.382 3.366 9.517 1.00 89.81 176 ASP A O 1
ATOM 1390 N N . ILE A 1 177 ? -2.426 2.604 9.043 1.00 90.44 177 ILE A N 1
ATOM 1391 C CA . ILE A 1 177 ? -2.733 2.182 10.418 1.00 90.44 177 ILE A CA 1
ATOM 1392 C C . ILE A 1 177 ? -1.797 1.065 10.895 1.00 90.44 177 ILE A C 1
ATOM 1394 O O . ILE A 1 177 ? -1.374 1.075 12.051 1.00 90.44 177 ILE A O 1
ATOM 1398 N N . LEU A 1 178 ? -1.494 0.088 10.036 1.00 93.44 178 LEU A N 1
ATOM 1399 C CA . LEU A 1 178 ? -0.752 -1.106 10.446 1.00 93.44 178 LEU A CA 1
ATOM 1400 C C . LEU A 1 178 ? 0.765 -0.927 10.394 1.00 93.44 178 LEU A C 1
ATOM 1402 O O . LEU A 1 178 ? 1.468 -1.542 11.193 1.00 93.44 178 LEU A O 1
ATOM 1406 N N . LEU A 1 179 ? 1.276 -0.123 9.458 1.00 91.56 179 LEU A N 1
ATOM 1407 C CA . LEU A 1 179 ? 2.709 -0.068 9.164 1.00 91.56 179 LEU A CA 1
ATOM 1408 C C . LEU A 1 179 ? 3.346 1.299 9.409 1.00 91.56 179 LEU A C 1
ATOM 1410 O O . LEU A 1 179 ? 4.566 1.351 9.546 1.00 91.56 179 LEU A O 1
ATOM 1414 N N . ASN A 1 180 ? 2.584 2.399 9.483 1.00 87.00 180 ASN A N 1
ATOM 1415 C CA . ASN A 1 180 ? 3.157 3.727 9.707 1.00 87.00 180 ASN A CA 1
ATOM 1416 C C . ASN A 1 180 ? 3.144 4.097 11.207 1.00 87.00 180 ASN A C 1
ATOM 1418 O O . ASN A 1 180 ? 2.090 4.429 11.756 1.00 87.00 180 ASN A O 1
ATOM 1422 N N . PRO A 1 181 ? 4.312 4.169 11.883 1.00 81.62 181 PRO A N 1
ATOM 1423 C CA . PRO A 1 181 ? 4.383 4.545 13.299 1.00 81.62 181 PRO A CA 1
ATOM 1424 C C . PRO A 1 181 ? 3.882 5.968 13.579 1.00 81.62 181 PRO A C 1
ATOM 1426 O O . PRO A 1 181 ? 3.542 6.300 14.714 1.00 81.62 181 PRO A O 1
ATOM 1429 N N . LYS A 1 182 ? 3.868 6.829 12.552 1.00 83.06 182 LYS A N 1
ATOM 1430 C CA . LYS A 1 182 ? 3.310 8.186 12.577 1.00 83.06 182 LYS A CA 1
ATOM 1431 C C . LYS A 1 182 ? 2.150 8.277 11.589 1.00 83.06 182 LYS A C 1
ATOM 1433 O O . LYS A 1 182 ? 2.189 9.085 10.657 1.00 83.06 182 LYS A O 1
ATOM 1438 N N . SER A 1 183 ? 1.159 7.412 11.790 1.00 82.75 183 SER A N 1
ATOM 1439 C CA . SER A 1 183 ? -0.060 7.358 10.985 1.00 82.75 183 SER A CA 1
ATOM 1440 C C . SER A 1 183 ? -0.673 8.748 10.776 1.00 82.75 183 SER A C 1
ATOM 1442 O O . SER A 1 183 ? -0.725 9.593 11.681 1.00 82.75 183 SER A O 1
ATOM 1444 N N . GLN A 1 184 ? -1.096 8.995 9.538 1.00 80.12 184 GLN A N 1
ATOM 1445 C CA . GLN A 1 184 ? -1.845 10.193 9.166 1.00 80.12 184 GLN A CA 1
ATOM 1446 C C . GLN A 1 184 ? -3.354 10.002 9.363 1.00 80.12 184 GLN A C 1
ATOM 1448 O O . GLN A 1 184 ? -4.073 10.995 9.505 1.00 80.12 184 GLN A O 1
ATOM 1453 N N . ALA A 1 185 ? -3.833 8.757 9.403 1.00 81.19 185 ALA A N 1
ATOM 1454 C CA . ALA A 1 185 ? -5.197 8.427 9.784 1.00 81.19 185 ALA A CA 1
ATOM 1455 C C . ALA A 1 185 ? -5.464 8.803 11.247 1.00 81.19 185 ALA A C 1
ATOM 1457 O O . ALA A 1 185 ? -4.633 8.601 12.132 1.00 81.19 185 ALA A O 1
ATOM 1458 N N . ARG A 1 186 ? -6.639 9.378 11.516 1.00 84.94 186 ARG A N 1
ATOM 1459 C CA . ARG A 1 186 ? -7.077 9.697 12.877 1.00 84.94 186 ARG A CA 1
ATOM 1460 C C . ARG A 1 186 ? -8.568 9.477 13.054 1.00 84.94 186 ARG A C 1
ATOM 1462 O O . ARG A 1 186 ? -9.381 10.009 12.297 1.00 84.94 186 ARG A O 1
ATOM 1469 N N . PHE A 1 187 ? -8.923 8.763 14.109 1.00 86.88 187 PHE A N 1
ATOM 1470 C CA . PHE A 1 187 ? -10.290 8.695 14.596 1.00 86.88 187 PHE A CA 1
ATOM 1471 C C . PHE A 1 187 ? -10.594 9.915 15.462 1.00 86.88 187 PHE A C 1
ATOM 1473 O O . PHE A 1 187 ? -9.811 10.255 16.351 1.00 86.88 187 PHE A O 1
ATOM 1480 N N . GLU A 1 188 ? -11.733 10.560 15.210 1.00 85.88 188 GLU A N 1
ATOM 1481 C CA . GLU A 1 188 ? -12.221 11.681 16.009 1.00 85.88 188 GLU A CA 1
ATOM 1482 C C . GLU A 1 188 ? -13.581 11.347 16.635 1.00 85.88 188 GLU A C 1
ATOM 1484 O O . GLU A 1 188 ? -14.516 10.885 15.968 1.00 85.88 188 GLU A O 1
ATOM 1489 N N . PHE A 1 189 ? -13.698 11.624 17.932 1.00 82.31 189 PHE A N 1
ATOM 1490 C CA . PHE A 1 189 ? -14.903 11.389 18.718 1.00 82.31 189 PHE A CA 1
ATOM 1491 C C . PHE A 1 189 ? -15.308 12.664 19.456 1.00 82.31 189 PHE A C 1
ATOM 1493 O O . PHE A 1 189 ? -14.466 13.364 20.019 1.00 82.31 189 PHE A O 1
ATOM 1500 N N . GLN A 1 190 ? -16.612 12.944 19.475 1.00 81.50 190 GLN A N 1
ATOM 1501 C CA . GLN A 1 190 ? -17.172 14.032 20.280 1.00 81.50 190 GLN A CA 1
ATOM 1502 C C . GLN A 1 190 ? -17.184 13.667 21.766 1.00 81.50 190 GLN A C 1
ATOM 1504 O O . GLN A 1 190 ? -16.906 14.510 22.607 1.00 81.50 190 GLN A O 1
ATOM 1509 N N . THR A 1 191 ? -17.468 12.402 22.078 1.00 75.19 191 THR A N 1
ATOM 1510 C CA . THR A 1 191 ? -17.442 11.821 23.423 1.00 75.19 191 THR A CA 1
ATOM 1511 C C . THR A 1 191 ? -16.976 10.365 23.339 1.00 75.19 191 THR A C 1
ATOM 1513 O O . THR A 1 191 ? -17.203 9.692 22.330 1.00 75.19 191 THR A O 1
ATOM 1516 N N . LEU A 1 192 ? -16.320 9.873 24.392 1.00 72.00 192 LEU A N 1
ATOM 1517 C CA . LEU A 1 192 ? -16.025 8.452 24.586 1.00 72.00 192 LEU A CA 1
ATOM 1518 C C . LEU A 1 192 ? -16.746 7.985 25.853 1.00 72.00 192 LEU A C 1
ATOM 1520 O O . LEU A 1 192 ? -16.420 8.428 26.953 1.00 72.00 192 LEU A O 1
ATOM 1524 N N . GLU A 1 193 ? -17.738 7.110 25.705 1.00 67.50 193 GLU A N 1
ATOM 1525 C CA . GLU A 1 193 ? -18.410 6.476 26.843 1.00 67.50 193 GLU A CA 1
ATOM 1526 C C . GLU A 1 193 ? -17.580 5.278 27.312 1.00 67.50 193 GLU A C 1
ATOM 1528 O O . GLU A 1 193 ? -17.623 4.203 26.719 1.00 67.50 193 GLU A O 1
ATOM 1533 N N . ILE A 1 194 ? -16.772 5.472 28.355 1.00 64.94 194 ILE A N 1
ATOM 1534 C CA . ILE A 1 194 ? -15.919 4.418 28.912 1.00 64.94 194 ILE A CA 1
ATOM 1535 C C . ILE A 1 194 ? -16.326 4.201 30.367 1.00 64.94 194 ILE A C 1
ATOM 1537 O O . ILE A 1 194 ? -16.170 5.098 31.193 1.00 64.94 194 ILE A O 1
ATOM 1541 N N . GLU A 1 195 ? -16.850 3.012 30.678 1.00 56.16 195 GLU A N 1
ATOM 1542 C CA . GLU A 1 195 ? -17.304 2.659 32.034 1.00 56.16 195 GLU A CA 1
ATOM 1543 C C . GLU A 1 195 ? -16.151 2.640 33.060 1.00 56.16 195 GLU A C 1
ATOM 1545 O O . GLU A 1 195 ? -16.357 2.991 34.219 1.00 56.16 195 GLU A O 1
ATOM 1550 N N . GLU A 1 196 ? -14.928 2.298 32.635 1.00 56.94 196 GLU A N 1
ATOM 1551 C CA . GLU A 1 196 ? -13.705 2.335 33.453 1.00 56.94 196 GLU A CA 1
ATOM 1552 C C . GLU A 1 196 ? -12.543 2.916 32.627 1.00 56.94 196 GLU A C 1
ATOM 1554 O O . GLU A 1 196 ? -12.013 2.227 31.752 1.00 56.94 196 GLU A O 1
ATOM 1559 N N . PRO A 1 197 ? -12.141 4.181 32.838 1.00 56.59 197 PRO A N 1
ATOM 1560 C CA . PRO A 1 197 ? -11.108 4.803 32.020 1.00 56.59 197 PRO A CA 1
ATOM 1561 C C . PRO A 1 197 ? -9.731 4.198 32.323 1.00 56.59 197 PRO A C 1
ATOM 1563 O O . PRO A 1 197 ? -9.170 4.413 33.399 1.00 56.59 197 PRO A O 1
ATOM 1566 N N . SER A 1 198 ? -9.141 3.498 31.350 1.00 58.62 198 SER A N 1
ATOM 1567 C CA . SER A 1 198 ? -7.683 3.424 31.261 1.00 58.62 198 SER A CA 1
ATOM 1568 C C . SER A 1 198 ? -7.161 4.826 30.936 1.00 58.62 198 SER A C 1
ATOM 1570 O O . SER A 1 198 ? -7.791 5.579 30.191 1.00 58.62 198 SER A O 1
ATOM 1572 N N . SER A 1 199 ? -6.030 5.211 31.522 1.00 65.31 199 SER A N 1
ATOM 1573 C CA . SER A 1 199 ? -5.366 6.474 31.193 1.00 65.31 199 SER A CA 1
ATOM 1574 C C . SER A 1 199 ? -4.040 6.160 30.502 1.00 65.31 199 SER A C 1
ATOM 1576 O O . SER A 1 199 ? -3.126 5.688 31.186 1.00 65.31 199 SER A O 1
ATOM 1578 N N . PRO A 1 200 ? -3.909 6.385 29.179 1.00 71.69 200 PRO A N 1
ATOM 1579 C CA . PRO A 1 200 ? -4.913 6.904 28.234 1.00 71.69 200 PRO A CA 1
ATOM 1580 C C . PRO A 1 200 ? -5.981 5.865 27.807 1.00 71.69 200 PRO A C 1
ATOM 1582 O O . PRO A 1 200 ? -5.764 4.662 27.979 1.00 71.69 200 PRO A O 1
ATOM 1585 N N . PRO A 1 201 ? -7.129 6.299 27.243 1.00 84.19 201 PRO A N 1
ATOM 1586 C CA . PRO A 1 201 ? -8.125 5.394 26.680 1.00 84.19 201 PRO A CA 1
ATOM 1587 C C . PRO A 1 201 ? -7.598 4.607 25.484 1.00 84.19 201 PRO A C 1
ATOM 1589 O O . PRO A 1 201 ? -6.913 5.152 24.613 1.00 84.19 201 PRO A O 1
ATOM 1592 N N . GLU A 1 202 ? -7.979 3.337 25.414 1.00 90.44 202 GLU A N 1
ATOM 1593 C CA . GLU A 1 202 ? -7.544 2.412 24.373 1.00 90.44 202 GLU A CA 1
ATOM 1594 C C . GLU A 1 202 ? -8.745 1.692 23.766 1.00 90.44 202 GLU A C 1
ATOM 1596 O O . GLU A 1 202 ? -9.693 1.356 24.475 1.00 90.44 202 GLU A O 1
ATOM 1601 N N . GLY A 1 203 ? -8.700 1.434 22.460 1.00 90.88 203 GLY A N 1
ATOM 1602 C CA . GLY A 1 203 ? -9.732 0.668 21.769 1.00 90.88 203 GLY A CA 1
ATOM 1603 C C . GLY A 1 203 ? -9.193 -0.222 20.669 1.00 90.88 203 GLY A C 1
ATOM 1604 O O . GLY A 1 203 ? -8.029 -0.135 20.291 1.00 90.88 203 GLY A O 1
ATOM 1605 N N . LEU A 1 204 ? -10.058 -1.087 20.160 1.00 94.12 204 LEU A N 1
ATOM 1606 C CA . LEU A 1 204 ? -9.786 -1.968 19.042 1.00 94.12 204 LEU A CA 1
ATOM 1607 C C . LEU A 1 204 ? -10.454 -1.414 17.787 1.00 94.12 204 LEU A C 1
ATOM 1609 O O . LEU A 1 204 ? -11.678 -1.291 17.737 1.00 94.12 204 LEU A O 1
ATOM 1613 N N . TYR A 1 205 ? -9.656 -1.146 16.760 1.00 94.38 205 TYR A N 1
ATOM 1614 C CA . TYR A 1 205 ? -10.144 -1.010 15.395 1.00 94.38 205 TYR A CA 1
ATOM 1615 C C . TYR A 1 205 ? -9.901 -2.312 14.643 1.00 94.38 205 TYR A C 1
ATOM 1617 O O . TYR A 1 205 ? -8.815 -2.885 14.722 1.00 94.38 205 TYR A O 1
ATOM 1625 N N . PHE A 1 206 ? -10.903 -2.770 13.906 1.00 94.88 206 PHE A N 1
ATOM 1626 C CA . PHE A 1 206 ? -10.805 -3.938 13.046 1.00 94.88 206 PHE A CA 1
ATOM 1627 C C . PHE A 1 206 ? -11.598 -3.689 11.771 1.00 94.88 206 PHE A C 1
ATOM 1629 O O . PHE A 1 206 ? -12.650 -3.054 11.798 1.00 94.88 206 PHE A O 1
ATOM 1636 N N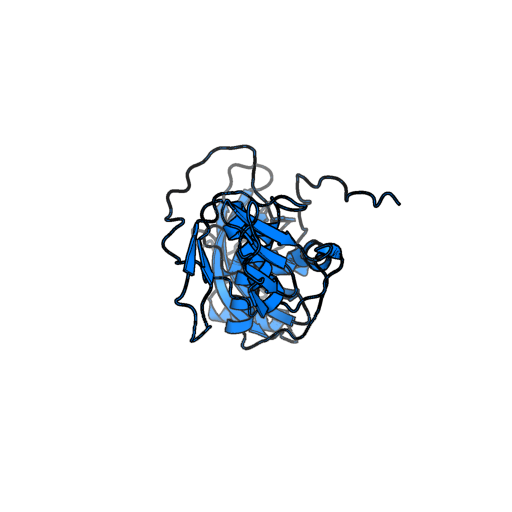 . SER A 1 207 ? -11.079 -4.157 10.644 1.00 95.00 207 SER A N 1
ATOM 1637 C CA . SER A 1 207 ? -11.753 -4.019 9.357 1.00 95.00 207 SER A CA 1
ATOM 1638 C C . SER A 1 207 ? -11.245 -5.060 8.368 1.00 95.00 207 SER A C 1
ATOM 1640 O O . SER A 1 207 ? -10.277 -5.776 8.631 1.00 95.00 207 SER A O 1
ATOM 1642 N N . SER A 1 208 ? -11.905 -5.124 7.217 1.00 96.38 208 SER A N 1
ATOM 1643 C CA . SER A 1 208 ? -11.354 -5.760 6.028 1.00 96.38 208 SER A CA 1
ATOM 1644 C C . SER A 1 208 ? -11.142 -4.714 4.944 1.00 96.38 208 SER A C 1
ATOM 1646 O O . SER A 1 208 ? -11.959 -3.810 4.796 1.00 96.38 208 SER A O 1
ATOM 1648 N N . SER A 1 209 ? -10.053 -4.848 4.194 1.00 95.06 209 SER A N 1
ATOM 1649 C CA . SER A 1 209 ? -9.747 -3.987 3.050 1.00 95.06 209 SER A CA 1
ATOM 1650 C C . SER A 1 209 ? -9.387 -4.850 1.854 1.00 95.06 209 SER A C 1
ATOM 1652 O O . SER A 1 209 ? -8.781 -5.913 2.010 1.00 95.06 209 SER A O 1
ATOM 1654 N N . SER A 1 210 ? -9.744 -4.373 0.663 1.00 96.62 210 SER A N 1
ATOM 1655 C CA . SER A 1 210 ? -9.476 -5.064 -0.599 1.00 96.62 210 SER A CA 1
ATOM 1656 C C . SER A 1 210 ? -8.717 -4.155 -1.556 1.00 96.62 210 SER A C 1
ATOM 1658 O O . SER A 1 210 ? -9.014 -2.965 -1.651 1.00 96.62 210 SER A O 1
ATOM 1660 N N . PHE A 1 211 ? -7.756 -4.714 -2.281 1.00 97.06 211 PHE A N 1
ATOM 1661 C CA . PHE A 1 211 ? -7.078 -4.040 -3.385 1.00 97.06 211 PHE A CA 1
ATOM 1662 C C . PHE A 1 211 ? -6.426 -5.077 -4.295 1.00 97.06 211 PHE A C 1
ATOM 1664 O O . PHE A 1 211 ? -5.880 -6.054 -3.789 1.00 97.06 211 PHE A O 1
ATOM 1671 N N . ALA A 1 212 ? -6.470 -4.852 -5.616 1.00 93.25 212 ALA A N 1
ATOM 1672 C CA . ALA A 1 212 ? -5.863 -5.722 -6.627 1.00 93.25 212 ALA A CA 1
ATOM 1673 C C . ALA A 1 212 ? -6.145 -7.208 -6.343 1.00 93.25 212 ALA A C 1
ATOM 1675 O O . ALA A 1 212 ? -5.267 -7.874 -5.824 1.00 93.25 212 ALA A O 1
ATOM 1676 N N . ASP A 1 213 ? -7.386 -7.668 -6.563 1.00 95.25 213 ASP A N 1
ATOM 1677 C CA . ASP A 1 213 ? -7.909 -9.040 -6.332 1.00 95.25 213 ASP A CA 1
ATOM 1678 C C . ASP A 1 213 ? -7.694 -9.699 -4.954 1.00 95.25 213 ASP A C 1
ATOM 1680 O O . ASP A 1 213 ? -8.183 -10.803 -4.718 1.00 95.25 213 ASP A O 1
ATOM 1684 N N . THR A 1 214 ? -7.049 -9.012 -4.014 1.00 97.25 214 THR A N 1
ATOM 1685 C CA . THR A 1 214 ? -6.748 -9.523 -2.675 1.00 97.25 214 THR A CA 1
ATOM 1686 C C . THR A 1 214 ? -7.554 -8.803 -1.609 1.00 97.25 214 THR A C 1
ATOM 1688 O O . THR A 1 214 ? -7.867 -7.618 -1.737 1.00 97.25 214 THR A O 1
ATOM 1691 N N . SER A 1 215 ? -7.881 -9.533 -0.544 1.00 97.88 215 SER A N 1
ATOM 1692 C CA . SER A 1 215 ? -8.620 -9.018 0.608 1.00 97.88 215 SER A CA 1
ATOM 1693 C C . SER A 1 215 ? -7.978 -9.514 1.899 1.00 97.88 215 SER A C 1
ATOM 1695 O O . SER A 1 215 ? -7.721 -10.711 2.050 1.00 97.88 215 SER A O 1
ATOM 1697 N N . ILE A 1 216 ? -7.727 -8.594 2.829 1.00 98.00 216 ILE A N 1
ATOM 1698 C CA . ILE A 1 216 ? -7.196 -8.893 4.164 1.00 98.00 216 ILE A CA 1
ATOM 1699 C C . ILE A 1 216 ? -8.195 -8.466 5.228 1.00 98.00 216 ILE A C 1
ATOM 1701 O O . ILE A 1 216 ? -8.900 -7.470 5.058 1.00 98.00 216 ILE A O 1
ATOM 1705 N N . THR A 1 217 ? -8.195 -9.178 6.347 1.00 98.25 217 THR A N 1
ATOM 1706 C CA . THR A 1 217 ? -8.795 -8.726 7.602 1.00 98.25 217 THR A CA 1
ATOM 1707 C C . THR A 1 217 ? -7.676 -8.392 8.576 1.00 98.25 217 TH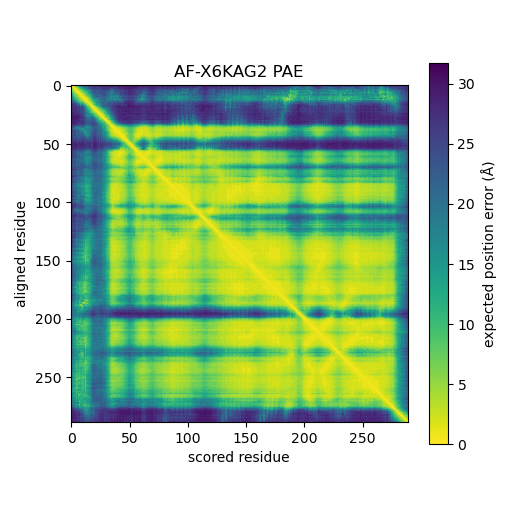R A C 1
ATOM 1709 O O . THR A 1 217 ? -6.659 -9.086 8.628 1.00 98.25 217 THR A O 1
ATOM 1712 N N . PHE A 1 218 ? -7.839 -7.308 9.327 1.00 97.25 218 PHE A N 1
ATOM 1713 C CA . PHE A 1 218 ? -6.821 -6.835 10.253 1.00 97.25 218 PHE A CA 1
ATOM 1714 C C . PHE A 1 218 ? -7.425 -6.197 11.497 1.00 97.25 218 PHE A C 1
ATOM 1716 O O . PHE A 1 218 ? -8.591 -5.790 11.519 1.00 97.25 218 PHE A O 1
ATOM 1723 N N . SER A 1 219 ? -6.594 -6.055 12.526 1.00 97.00 219 SER A N 1
ATOM 1724 C CA . SER A 1 219 ? -6.920 -5.276 13.714 1.00 97.00 219 SER A CA 1
ATOM 1725 C C . SER A 1 219 ? -5.729 -4.503 14.257 1.00 97.00 219 SER A C 1
ATOM 1727 O O . SER A 1 219 ? -4.583 -4.950 14.198 1.00 97.00 219 SER A O 1
ATOM 1729 N N . ALA A 1 220 ? -6.027 -3.347 14.838 1.00 95.94 220 ALA A N 1
ATOM 1730 C CA . ALA A 1 220 ? -5.067 -2.485 15.494 1.00 95.94 220 ALA A CA 1
ATOM 1731 C C . ALA A 1 220 ? -5.628 -1.966 16.818 1.00 95.94 220 ALA A C 1
ATOM 1733 O O . ALA A 1 220 ? -6.800 -1.591 16.922 1.00 95.94 220 ALA A O 1
ATOM 1734 N N . LYS A 1 221 ? -4.760 -1.894 17.822 1.00 94.88 221 LYS A N 1
ATOM 1735 C CA . LYS A 1 221 ? -5.024 -1.151 19.046 1.00 94.88 221 LYS A CA 1
ATOM 1736 C C . LYS A 1 221 ? -4.859 0.339 18.761 1.00 94.88 221 LYS A C 1
ATOM 1738 O O . LYS A 1 221 ? -3.887 0.759 18.136 1.00 94.88 221 LYS A O 1
ATOM 1743 N N . VAL A 1 222 ? -5.818 1.130 19.215 1.00 92.81 222 VAL A N 1
ATOM 1744 C CA . VAL A 1 222 ? -5.907 2.574 19.003 1.00 92.81 222 VAL A CA 1
ATOM 1745 C C . VAL A 1 222 ? -5.758 3.280 20.339 1.00 92.81 222 VAL A C 1
ATOM 1747 O O . VAL A 1 222 ? -6.462 2.950 21.291 1.00 92.81 222 VAL A O 1
ATOM 1750 N N . PHE A 1 223 ? -4.870 4.267 20.392 1.00 90.94 223 PHE A N 1
ATOM 1751 C CA . PHE A 1 223 ? -4.624 5.083 21.580 1.00 90.94 223 PHE A CA 1
ATOM 1752 C C . PHE A 1 223 ? -5.259 6.454 21.401 1.00 90.94 223 PHE A C 1
ATOM 1754 O O . PHE A 1 223 ? -5.080 7.074 20.349 1.00 90.94 223 PHE A O 1
ATOM 1761 N N . PHE A 1 224 ? -5.970 6.929 22.421 1.00 88.50 224 PHE A N 1
ATOM 1762 C CA . PHE A 1 224 ? -6.691 8.197 22.387 1.00 88.50 224 PHE A CA 1
ATOM 1763 C C . PHE A 1 224 ? -6.147 9.203 23.386 1.00 88.50 224 PHE A C 1
ATOM 1765 O O . PHE A 1 224 ? -5.774 8.862 24.504 1.00 88.50 224 PHE A O 1
ATOM 1772 N N . GLU A 1 225 ? -6.208 10.472 23.005 1.00 89.19 225 GLU A N 1
ATOM 1773 C CA . GLU A 1 225 ? -5.990 11.593 23.909 1.00 89.19 225 GLU A CA 1
ATOM 1774 C C . GLU A 1 225 ? -7.167 12.559 23.828 1.00 89.19 225 GLU A C 1
ATOM 1776 O O . GLU A 1 225 ? -7.846 12.666 22.797 1.00 89.19 225 GLU A O 1
ATOM 1781 N N . GLN A 1 226 ? -7.413 13.257 24.937 1.00 85.50 226 GLN A N 1
ATOM 1782 C CA . GLN A 1 226 ? -8.352 14.365 24.941 1.00 85.50 226 GLN A CA 1
ATOM 1783 C C . GLN A 1 226 ? -7.751 15.515 24.129 1.00 85.50 226 GLN A C 1
ATOM 1785 O O . GLN A 1 226 ? -6.562 15.809 24.235 1.00 85.50 226 GLN A O 1
ATOM 1790 N N . SER A 1 227 ? -8.562 16.138 23.289 1.00 82.12 227 SER A N 1
ATOM 1791 C CA . SER A 1 227 ? -8.143 17.213 22.403 1.00 82.12 227 SER A CA 1
ATOM 1792 C C . SER A 1 227 ? -8.664 18.560 22.910 1.00 82.12 227 SER A C 1
ATOM 1794 O O . SER A 1 227 ? -9.710 18.626 23.551 1.00 82.12 227 SER A O 1
ATOM 1796 N N . ASP A 1 228 ? -7.946 19.640 22.593 1.00 82.25 228 ASP A N 1
ATOM 1797 C CA . ASP A 1 228 ? -8.363 21.017 22.911 1.00 82.25 228 ASP A CA 1
ATOM 1798 C C . ASP A 1 228 ? -9.551 21.498 22.049 1.00 82.25 228 ASP A C 1
ATOM 1800 O O . ASP A 1 228 ? -10.030 22.623 22.198 1.00 82.25 228 ASP A O 1
ATOM 1804 N N . ASP A 1 229 ? -10.008 20.670 21.104 1.00 79.06 229 ASP A N 1
ATOM 1805 C CA . ASP A 1 229 ? -11.136 20.964 20.231 1.00 79.06 229 ASP A CA 1
ATOM 1806 C C . ASP A 1 229 ? -12.466 20.776 20.988 1.00 79.06 229 ASP A C 1
ATOM 1808 O O . ASP A 1 229 ? -12.755 19.668 21.452 1.00 79.06 229 ASP A O 1
ATOM 1812 N N . PRO A 1 230 ? -13.302 21.825 21.105 1.00 75.38 230 PRO A N 1
ATOM 1813 C CA . PRO A 1 230 ? -14.556 21.750 21.850 1.00 75.38 230 PRO A CA 1
ATOM 1814 C C . PRO A 1 230 ? -15.609 20.851 21.184 1.00 75.38 230 PRO A C 1
ATOM 1816 O O . PRO A 1 230 ? -16.528 20.399 21.867 1.00 75.38 230 PRO A O 1
ATOM 1819 N N . GLU A 1 231 ? -15.502 20.599 19.875 1.00 79.00 231 GLU A N 1
ATOM 1820 C CA . GLU A 1 231 ? -16.394 19.697 19.138 1.00 79.00 231 GLU A CA 1
ATOM 1821 C C . GLU A 1 231 ? -15.844 18.263 19.127 1.00 79.00 231 GLU A C 1
ATOM 1823 O O . GLU A 1 231 ? -16.600 17.307 19.284 1.00 79.00 231 GLU A O 1
ATOM 1828 N N . TRP A 1 232 ? -14.527 18.106 18.983 1.00 80.81 232 TRP A N 1
ATOM 1829 C CA . TRP A 1 232 ? -13.853 16.810 18.853 1.00 80.81 232 TRP A CA 1
ATOM 1830 C C . TRP A 1 232 ? -13.010 16.506 20.087 1.00 80.81 232 TRP A C 1
ATOM 1832 O O . TRP A 1 232 ? -11.782 16.603 20.063 1.00 80.81 232 TRP A O 1
ATOM 1842 N N . GLN A 1 233 ? -13.675 16.136 21.180 1.00 83.25 233 GLN A N 1
ATOM 1843 C CA . GLN A 1 233 ? -13.034 16.009 22.488 1.00 83.25 233 GLN A CA 1
ATOM 1844 C C . GLN A 1 233 ? -11.988 14.898 22.558 1.00 83.25 233 GLN A C 1
ATOM 1846 O O . GLN A 1 233 ? -11.099 14.994 23.393 1.00 83.25 233 GLN A O 1
ATOM 1851 N N . TYR A 1 234 ? -12.051 13.870 21.707 1.00 85.19 234 TYR A N 1
ATOM 1852 C CA . TYR A 1 234 ? -11.056 12.795 21.685 1.00 85.19 234 TYR A CA 1
ATOM 1853 C C . TYR A 1 234 ? -10.527 12.534 20.280 1.00 85.19 234 TYR A C 1
ATOM 1855 O O . TYR A 1 234 ? -11.283 12.492 19.303 1.00 85.19 234 TYR A O 1
ATOM 1863 N N . ARG A 1 235 ? -9.212 12.318 20.187 1.00 88.19 235 ARG A N 1
ATOM 1864 C CA . ARG A 1 235 ? -8.512 12.008 18.937 1.00 88.19 235 ARG A CA 1
ATOM 1865 C C . ARG A 1 235 ? -7.555 10.845 19.127 1.00 88.19 235 ARG A C 1
ATOM 1867 O O . ARG A 1 235 ? -6.871 10.771 20.146 1.00 88.19 235 ARG A O 1
ATOM 1874 N N . SER A 1 236 ? -7.480 9.957 18.138 1.00 89.31 236 SER A N 1
ATOM 1875 C CA . SER A 1 236 ? -6.445 8.925 18.142 1.00 89.31 236 SER A CA 1
ATOM 1876 C C . SER A 1 236 ? -5.070 9.537 17.871 1.00 89.31 236 SER A C 1
ATOM 1878 O O . SER A 1 236 ? -4.927 10.376 16.975 1.00 89.31 236 SER A O 1
ATOM 1880 N N . THR A 1 237 ? -4.055 9.089 18.603 1.00 88.00 237 THR A N 1
ATOM 1881 C CA . THR A 1 237 ? -2.675 9.589 18.492 1.00 88.00 237 THR A CA 1
ATOM 1882 C C . THR A 1 237 ? -1.696 8.546 17.974 1.00 88.00 237 THR A C 1
ATOM 1884 O O . THR A 1 237 ? -0.696 8.906 17.352 1.00 88.00 237 THR A O 1
ATOM 1887 N N . ARG A 1 238 ? -1.986 7.260 18.196 1.00 89.69 238 ARG A N 1
ATOM 1888 C CA . ARG A 1 238 ? -1.144 6.139 17.775 1.00 89.69 238 ARG A CA 1
ATOM 1889 C C . ARG A 1 238 ? -1.983 4.902 17.467 1.00 89.69 238 ARG A C 1
ATOM 1891 O O . ARG A 1 238 ? -3.054 4.710 18.045 1.00 89.69 238 ARG A O 1
ATOM 1898 N N . PHE A 1 239 ? -1.423 4.053 16.611 1.00 92.00 239 PHE A N 1
ATOM 1899 C CA . PHE A 1 239 ? -1.896 2.705 16.330 1.00 92.00 239 PHE A CA 1
ATOM 1900 C C . PHE A 1 239 ? -0.818 1.678 16.663 1.00 92.00 239 PHE A C 1
ATOM 1902 O O . PHE A 1 239 ? 0.381 1.970 16.640 1.00 92.00 239 PHE A O 1
ATOM 1909 N N . GLU A 1 240 ? -1.257 0.473 16.981 1.00 94.06 240 GLU A N 1
ATOM 1910 C CA . GLU A 1 240 ? -0.403 -0.688 17.168 1.00 94.06 240 GLU A CA 1
ATOM 1911 C C . GLU A 1 240 ? -1.058 -1.873 16.473 1.00 94.06 240 GLU A C 1
ATOM 1913 O O . GLU A 1 240 ? -2.157 -2.281 16.847 1.00 94.06 240 GLU A O 1
ATOM 1918 N N . ALA A 1 241 ? -0.412 -2.379 15.423 1.00 95.00 241 ALA A N 1
ATOM 1919 C CA . ALA A 1 241 ? -0.897 -3.540 14.693 1.00 95.00 241 ALA A CA 1
ATOM 1920 C C . ALA A 1 241 ? -0.948 -4.755 15.624 1.00 95.00 241 ALA A C 1
ATOM 1922 O O . ALA A 1 241 ? 0.039 -5.078 16.283 1.00 95.00 241 ALA A O 1
ATOM 1923 N N . LEU A 1 242 ? -2.101 -5.419 15.665 1.00 95.19 242 LEU A N 1
ATOM 1924 C CA . LEU A 1 242 ? -2.303 -6.623 16.469 1.00 95.19 242 LEU A CA 1
ATOM 1925 C C . LEU A 1 242 ? -2.286 -7.870 15.592 1.00 95.19 242 LEU A C 1
ATOM 1927 O O . LEU A 1 242 ? -1.654 -8.861 15.942 1.00 95.19 242 LEU A O 1
ATOM 1931 N N . ASP A 1 243 ? -2.979 -7.811 14.454 1.00 96.81 243 ASP A N 1
ATOM 1932 C CA . ASP A 1 243 ? -3.177 -8.965 13.587 1.00 96.81 243 ASP A CA 1
ATOM 1933 C C . ASP A 1 243 ? -3.471 -8.540 12.141 1.00 96.81 243 ASP A C 1
ATOM 1935 O O . ASP A 1 243 ? -4.080 -7.493 11.896 1.00 96.81 243 ASP A O 1
ATOM 1939 N N . VAL A 1 244 ? -3.021 -9.363 11.192 1.00 96.75 244 VAL A N 1
ATOM 1940 C CA . VAL A 1 244 ? -3.343 -9.276 9.764 1.00 96.75 244 VAL A CA 1
ATOM 1941 C C . VAL A 1 244 ? -3.409 -10.689 9.190 1.00 96.75 244 VAL A C 1
ATOM 1943 O O . VAL A 1 244 ? -2.505 -11.497 9.406 1.00 96.75 244 VAL A O 1
ATOM 1946 N N . ARG A 1 245 ? -4.482 -11.004 8.465 1.00 97.44 245 ARG A N 1
ATOM 1947 C CA . ARG A 1 245 ? -4.737 -12.343 7.920 1.00 97.44 245 ARG A CA 1
ATOM 1948 C C . ARG A 1 245 ? -5.583 -12.277 6.646 1.00 97.44 245 ARG A C 1
ATOM 1950 O O . ARG A 1 245 ? -6.107 -11.207 6.321 1.00 97.44 245 ARG A O 1
ATOM 1957 N N . PRO A 1 246 ? -5.739 -13.395 5.913 1.00 98.19 246 PRO A N 1
ATOM 1958 C CA . PRO A 1 246 ? -6.708 -13.468 4.829 1.00 98.19 246 PRO A CA 1
ATOM 1959 C C . PRO A 1 246 ? -8.111 -13.087 5.296 1.00 98.19 246 PRO A C 1
ATOM 1961 O O . PRO A 1 246 ? -8.435 -13.253 6.473 1.00 98.19 246 PRO A O 1
ATOM 1964 N N . GLN A 1 247 ? -8.926 -12.577 4.373 1.00 97.50 247 GLN A N 1
ATOM 1965 C CA . GLN A 1 247 ? -10.295 -12.171 4.674 1.00 97.50 247 GLN A CA 1
ATOM 1966 C C . GLN A 1 247 ? -11.064 -13.256 5.443 1.00 97.50 247 GLN A C 1
ATOM 1968 O O . GLN A 1 247 ? -11.067 -14.424 5.053 1.00 97.50 247 GLN A O 1
ATOM 1973 N N . VAL A 1 248 ? -11.713 -12.844 6.532 1.00 96.81 248 VAL A N 1
ATOM 1974 C CA . VAL A 1 248 ? -12.604 -13.690 7.335 1.00 96.81 248 VAL A CA 1
ATOM 1975 C C . VAL A 1 248 ? -14.059 -13.521 6.896 1.00 96.81 248 VAL A C 1
ATOM 1977 O O . VAL A 1 248 ? -14.444 -12.459 6.405 1.00 96.81 248 VAL A O 1
ATOM 1980 N N . ASP A 1 249 ? -14.877 -14.548 7.126 1.00 95.00 249 ASP A N 1
ATOM 1981 C CA . ASP A 1 249 ? -16.306 -14.518 6.788 1.00 95.00 249 ASP A CA 1
ATOM 1982 C C . ASP A 1 249 ? -17.129 -13.673 7.777 1.00 95.00 249 ASP A C 1
ATOM 1984 O O . ASP A 1 249 ? -18.039 -12.948 7.370 1.00 95.00 249 ASP A O 1
ATOM 1988 N N . ASP A 1 250 ? -16.803 -13.739 9.075 1.00 95.56 250 ASP A N 1
ATOM 1989 C CA . ASP A 1 250 ? -17.495 -13.006 10.141 1.00 95.56 250 ASP A CA 1
ATOM 1990 C C . ASP A 1 250 ? -16.559 -11.985 10.810 1.00 95.56 250 ASP A C 1
ATOM 1992 O O . ASP A 1 250 ? -15.759 -12.294 11.700 1.00 95.56 250 ASP A O 1
ATOM 1996 N N . LEU A 1 251 ? -16.668 -10.731 10.363 1.00 94.19 251 LEU A N 1
ATOM 1997 C CA . LEU A 1 251 ? -15.880 -9.618 10.892 1.00 94.19 251 LEU A CA 1
ATOM 1998 C C . LEU A 1 251 ? -16.262 -9.260 12.342 1.00 94.19 251 LEU A C 1
ATOM 2000 O O . LEU A 1 251 ? -15.415 -8.771 13.090 1.00 94.19 251 LEU A O 1
ATOM 2004 N N . GLU A 1 252 ? -17.512 -9.494 12.756 1.00 92.88 252 GLU A N 1
ATOM 2005 C CA . GLU A 1 252 ? -17.969 -9.200 14.121 1.00 92.88 252 GLU A CA 1
ATOM 2006 C C . GLU A 1 252 ? -17.445 -10.232 15.120 1.00 92.88 252 GLU A C 1
ATOM 2008 O O . GLU A 1 252 ? -17.041 -9.881 16.231 1.00 92.88 252 GLU A O 1
ATOM 2013 N N . GLU A 1 253 ? -17.452 -11.511 14.748 1.00 94.69 253 GLU A N 1
ATOM 2014 C CA . GLU A 1 253 ? -16.811 -12.570 15.524 1.00 94.69 253 GLU A CA 1
ATOM 2015 C C . GLU A 1 253 ? -15.313 -12.309 15.660 1.00 94.69 253 GLU A C 1
ATOM 2017 O O . GLU A 1 253 ? -14.827 -12.213 16.788 1.00 94.69 253 GLU A O 1
ATOM 2022 N N . TYR A 1 254 ? -14.621 -12.045 14.547 1.00 95.50 254 TYR A N 1
ATOM 2023 C CA . TYR A 1 254 ? -13.204 -11.674 14.558 1.00 95.50 254 TYR A CA 1
ATOM 2024 C C . TYR A 1 254 ? -12.913 -10.498 15.504 1.00 95.50 254 TYR A C 1
ATOM 2026 O O . TYR A 1 254 ? -12.026 -10.585 16.356 1.00 95.50 254 TYR A O 1
ATOM 2034 N N . GLY A 1 255 ? -13.682 -9.407 15.407 1.00 93.94 255 GLY A N 1
ATOM 2035 C CA . GLY A 1 255 ? -13.505 -8.234 16.266 1.00 93.94 255 GLY A CA 1
ATOM 2036 C C . GLY A 1 255 ? -13.689 -8.548 17.753 1.00 93.94 255 GLY A C 1
ATOM 2037 O O . GLY A 1 255 ? -12.903 -8.092 18.584 1.00 93.94 255 GLY A O 1
ATOM 2038 N N . ARG A 1 256 ? -14.687 -9.369 18.108 1.00 93.56 256 ARG A N 1
ATOM 2039 C CA . ARG A 1 256 ? -14.936 -9.785 19.501 1.00 93.56 256 ARG A CA 1
ATOM 2040 C C . ARG A 1 256 ? -13.825 -10.677 20.050 1.00 93.56 256 ARG A C 1
ATOM 2042 O O . ARG A 1 256 ? -13.442 -10.517 21.212 1.00 93.56 256 ARG A O 1
ATOM 2049 N N . GLU A 1 257 ? -13.311 -11.596 19.237 1.00 94.75 257 GLU A N 1
ATOM 2050 C CA . GLU A 1 257 ? -12.196 -12.468 19.613 1.00 94.75 257 GLU A CA 1
ATOM 2051 C C . GLU A 1 257 ? -10.924 -11.659 19.876 1.00 94.75 257 GLU A C 1
ATOM 2053 O O . GLU A 1 257 ? -10.318 -11.809 20.937 1.00 94.75 257 GLU A O 1
ATOM 2058 N N . GLN A 1 258 ? -10.569 -10.746 18.966 1.00 95.31 258 GLN A N 1
ATOM 2059 C CA . GLN A 1 258 ? -9.406 -9.865 19.120 1.00 95.31 258 GLN A CA 1
ATOM 2060 C C . GLN A 1 258 ? -9.525 -8.973 20.359 1.00 95.31 258 GLN A C 1
ATOM 2062 O O . GLN A 1 258 ? -8.577 -8.829 21.129 1.00 95.31 258 GLN A O 1
ATOM 2067 N N . ALA A 1 259 ? -10.710 -8.417 20.605 1.00 92.44 259 ALA A N 1
ATOM 2068 C CA . ALA A 1 259 ? -10.953 -7.571 21.766 1.00 92.44 259 ALA A CA 1
ATOM 2069 C C . ALA A 1 259 ? -10.799 -8.335 23.081 1.00 92.44 259 ALA A C 1
ATOM 2071 O O . ALA A 1 259 ? -10.169 -7.844 24.014 1.00 92.44 259 ALA A O 1
ATOM 2072 N N . THR A 1 260 ? -11.319 -9.563 23.125 1.00 93.12 260 THR A N 1
ATOM 2073 C CA . THR A 1 260 ? -11.187 -10.450 24.285 1.00 93.12 260 THR A CA 1
ATOM 2074 C C . THR A 1 260 ? -9.730 -10.856 24.502 1.00 93.12 260 THR A C 1
ATOM 2076 O O . THR A 1 260 ? -9.252 -10.833 25.633 1.00 93.12 260 THR A O 1
ATOM 2079 N N . ALA A 1 261 ? -9.005 -11.191 23.430 1.00 93.00 261 ALA A N 1
ATOM 2080 C CA . ALA A 1 261 ? -7.600 -11.588 23.496 1.00 93.00 261 ALA A CA 1
ATOM 2081 C C . ALA A 1 261 ? -6.679 -10.454 23.981 1.00 93.00 261 ALA A C 1
ATOM 2083 O O . ALA A 1 261 ? -5.686 -10.718 24.658 1.00 93.00 261 ALA A O 1
ATOM 2084 N N . CYS A 1 262 ? -7.016 -9.204 23.659 1.00 91.56 262 CYS A N 1
ATOM 2085 C CA . CYS A 1 262 ? -6.237 -8.021 24.024 1.00 91.56 262 CYS A CA 1
ATOM 2086 C C . CYS A 1 262 ? -6.768 -7.263 25.255 1.00 91.56 262 CYS A C 1
ATOM 2088 O O . CYS A 1 262 ? -6.208 -6.219 25.583 1.00 91.56 262 CYS A O 1
ATOM 2090 N N . ASP A 1 263 ? -7.824 -7.759 25.913 1.00 90.31 263 ASP A N 1
ATOM 2091 C CA . ASP A 1 263 ? -8.527 -7.092 27.026 1.00 90.31 263 ASP A CA 1
ATOM 2092 C C . ASP A 1 263 ? -8.970 -5.649 26.692 1.00 90.31 263 ASP A C 1
ATOM 2094 O O . ASP A 1 263 ? -8.879 -4.722 27.497 1.00 90.31 263 ASP A O 1
ATOM 2098 N N . LEU A 1 264 ? -9.445 -5.440 25.459 1.00 89.25 264 LEU A N 1
ATOM 2099 C CA . LEU A 1 264 ? -9.930 -4.149 24.973 1.00 89.25 264 LEU A CA 1
ATOM 2100 C C . LEU A 1 264 ? -11.455 -4.099 25.042 1.00 89.25 264 LEU A C 1
ATOM 2102 O O . LEU A 1 264 ? -12.153 -4.898 24.424 1.00 89.25 264 LEU A O 1
ATOM 2106 N N . ARG A 1 265 ? -11.986 -3.118 25.775 1.00 85.19 265 ARG A N 1
ATOM 2107 C CA . ARG A 1 265 ? -13.440 -2.943 25.952 1.00 85.19 265 ARG A CA 1
ATOM 2108 C C . ARG A 1 265 ? -14.064 -2.013 24.915 1.00 85.19 265 ARG A C 1
ATOM 2110 O O . ARG A 1 265 ? -15.239 -2.145 24.589 1.00 85.19 265 ARG A O 1
ATOM 2117 N N . LEU A 1 266 ? -13.283 -1.074 24.391 1.00 86.12 266 LEU A N 1
ATOM 2118 C CA . LEU A 1 266 ? -13.725 -0.133 23.370 1.00 86.12 266 LEU A CA 1
ATOM 2119 C C . LEU A 1 266 ? -13.579 -0.768 21.983 1.00 86.12 266 LEU A C 1
ATOM 2121 O O . LEU A 1 266 ? -12.465 -1.060 21.558 1.00 86.12 266 LEU A O 1
ATOM 2125 N N . LEU A 1 267 ? -14.692 -0.939 21.268 1.00 88.31 267 LEU A N 1
ATOM 2126 C CA . LEU A 1 267 ? -14.712 -1.412 19.881 1.00 88.31 267 LEU A CA 1
ATOM 2127 C C . LEU A 1 267 ? -15.048 -0.271 18.926 1.00 88.31 267 LEU A C 1
ATOM 2129 O O . LEU A 1 267 ? -16.019 0.455 19.143 1.00 88.31 267 LEU A O 1
ATOM 2133 N N . ILE A 1 268 ? -14.274 -0.164 17.851 1.00 87.94 268 ILE A N 1
ATOM 2134 C CA . ILE A 1 268 ? -14.461 0.798 16.769 1.00 87.94 268 ILE A CA 1
ATOM 2135 C C . ILE A 1 268 ? -14.993 0.027 15.561 1.00 87.94 268 ILE A C 1
ATOM 2137 O O . ILE A 1 268 ? -14.224 -0.589 14.825 1.00 87.94 268 ILE A O 1
ATOM 2141 N N . ASP A 1 269 ? -16.316 0.038 15.383 1.00 80.12 269 ASP A N 1
ATOM 2142 C CA . ASP A 1 269 ? -16.973 -0.662 14.273 1.00 80.12 269 ASP A CA 1
ATOM 2143 C C . ASP A 1 269 ? -16.864 0.166 12.977 1.00 80.12 269 ASP A C 1
ATOM 2145 O O . ASP A 1 269 ? -17.395 1.287 12.932 1.00 80.12 269 ASP A O 1
ATOM 2149 N N . PRO A 1 270 ? -16.235 -0.367 11.910 1.00 77.25 270 PRO A N 1
ATOM 2150 C CA . PRO A 1 270 ? -16.057 0.341 10.644 1.00 77.25 270 PRO A CA 1
ATOM 2151 C C . PRO A 1 270 ? -17.384 0.778 10.006 1.00 77.25 270 PRO A C 1
ATOM 2153 O O . PRO A 1 270 ? -17.439 1.832 9.372 1.00 77.25 270 PRO A O 1
ATOM 2156 N N . ARG A 1 271 ? -18.487 0.047 10.227 1.00 75.81 271 ARG A N 1
ATOM 2157 C CA . ARG A 1 271 ? -19.811 0.358 9.645 1.00 75.81 271 ARG A CA 1
ATOM 2158 C C . ARG A 1 271 ? -20.419 1.646 10.183 1.00 75.81 271 ARG A C 1
ATOM 2160 O O . ARG A 1 271 ? -21.308 2.226 9.564 1.00 75.81 271 ARG A O 1
ATOM 2167 N N . ASN A 1 272 ? -19.952 2.089 11.343 1.00 73.38 272 ASN A N 1
ATOM 2168 C CA . ASN A 1 272 ? -20.444 3.290 11.998 1.00 73.38 272 ASN A CA 1
ATOM 2169 C C . ASN A 1 272 ? -19.595 4.525 11.672 1.00 73.38 272 ASN A C 1
ATOM 2171 O O . ASN A 1 272 ? -19.916 5.619 12.138 1.00 73.38 272 ASN A O 1
ATOM 2175 N N . MET A 1 273 ? -18.539 4.379 10.870 1.00 76.31 273 MET A N 1
ATOM 2176 C CA . MET A 1 273 ? -17.587 5.448 10.590 1.00 76.31 273 MET A CA 1
ATOM 2177 C C . MET A 1 273 ? -18.034 6.307 9.411 1.00 76.31 273 MET A C 1
ATOM 2179 O O . MET A 1 273 ? -18.493 5.809 8.388 1.00 76.31 273 MET A O 1
ATOM 2183 N N . THR A 1 274 ? -17.848 7.622 9.533 1.00 74.31 274 THR A N 1
ATOM 2184 C CA . THR A 1 274 ? -17.982 8.544 8.397 1.00 74.31 274 THR A CA 1
ATOM 2185 C C . THR A 1 274 ? -16.596 8.986 7.960 1.00 74.31 274 THR A C 1
ATOM 2187 O O . THR A 1 274 ? -15.877 9.609 8.743 1.00 74.31 274 THR A O 1
ATOM 2190 N N . LEU A 1 275 ? -16.211 8.691 6.721 1.00 70.38 275 LEU A N 1
ATOM 2191 C CA . LEU A 1 275 ? -14.971 9.214 6.152 1.00 70.38 275 LEU A CA 1
ATOM 2192 C C . LEU A 1 275 ? -15.106 10.726 5.962 1.00 70.38 275 LEU A C 1
ATOM 2194 O O . LEU A 1 275 ? -16.037 11.209 5.315 1.00 70.38 275 LEU A O 1
ATOM 2198 N N . ALA A 1 276 ? -14.192 11.486 6.555 1.00 70.00 276 ALA A N 1
ATOM 2199 C CA . ALA A 1 276 ? -14.123 12.911 6.307 1.00 70.00 276 ALA A CA 1
ATOM 2200 C C . ALA A 1 276 ? -13.601 13.150 4.882 1.00 70.00 276 ALA A C 1
ATOM 2202 O O . ALA A 1 276 ? -12.635 12.500 4.472 1.00 70.00 276 ALA A O 1
ATOM 2203 N N . PRO A 1 277 ? -14.204 14.088 4.132 1.00 55.44 277 PRO A N 1
ATOM 2204 C CA . PRO A 1 277 ? -13.721 14.429 2.806 1.00 55.44 277 PRO A CA 1
ATOM 2205 C C . PRO A 1 277 ? -12.276 14.929 2.883 1.00 55.44 277 PRO A C 1
ATOM 2207 O O . PRO A 1 277 ? -11.904 15.677 3.793 1.00 55.44 277 PRO A O 1
ATOM 2210 N N . ARG A 1 278 ? -11.465 14.519 1.905 1.00 52.72 278 ARG A N 1
ATOM 2211 C CA . ARG A 1 278 ? -10.087 14.986 1.732 1.00 52.72 278 ARG A CA 1
ATOM 2212 C C . ARG A 1 278 ? -10.138 16.504 1.534 1.00 52.72 278 ARG A C 1
ATOM 2214 O O . ARG A 1 278 ? -10.723 16.967 0.557 1.00 52.72 278 ARG A O 1
ATOM 2221 N N . MET A 1 279 ? -9.577 17.277 2.469 1.00 41.69 279 MET A N 1
ATOM 2222 C CA . MET A 1 279 ? -9.725 18.744 2.472 1.00 41.69 279 MET A CA 1
ATOM 2223 C C . MET A 1 279 ? -9.060 19.467 1.289 1.00 41.69 279 MET A C 1
ATOM 2225 O O . MET A 1 279 ? -9.267 20.662 1.154 1.00 41.69 279 MET A O 1
ATOM 2229 N N . ASP A 1 280 ? -8.379 18.760 0.385 1.00 42.59 280 ASP A N 1
ATOM 2230 C CA . ASP A 1 280 ? -7.824 19.312 -0.853 1.00 42.59 280 ASP A CA 1
ATOM 2231 C C . ASP A 1 280 ? -7.955 18.287 -1.992 1.00 42.59 280 ASP A C 1
ATOM 2233 O O . ASP A 1 280 ? -6.992 17.621 -2.365 1.00 42.59 280 ASP A O 1
ATOM 2237 N N . THR A 1 281 ? -9.161 18.110 -2.537 1.00 34.38 281 THR A N 1
ATOM 2238 C CA . THR A 1 281 ? -9.323 17.383 -3.809 1.00 34.38 281 THR A CA 1
ATOM 2239 C C . THR A 1 281 ? -9.370 18.432 -4.922 1.00 34.38 281 THR A C 1
ATOM 2241 O O . THR A 1 281 ? -10.381 19.132 -5.024 1.00 34.38 281 THR A O 1
ATOM 2244 N N . PRO A 1 282 ? -8.314 18.615 -5.744 1.00 34.91 282 PRO A N 1
ATOM 2245 C CA . PRO A 1 282 ? -8.506 19.291 -7.017 1.00 34.91 282 PRO A CA 1
ATOM 2246 C C . PRO A 1 282 ? -9.557 18.501 -7.809 1.00 34.91 282 PRO A C 1
ATOM 2248 O O . PRO A 1 282 ? -9.586 17.272 -7.696 1.00 34.91 282 PRO A O 1
ATOM 2251 N N . PRO A 1 283 ? -10.437 19.166 -8.576 1.00 34.47 283 PRO A N 1
ATOM 2252 C CA . PRO A 1 283 ? -11.400 18.463 -9.411 1.00 34.47 283 PRO A CA 1
ATOM 2253 C C . PRO A 1 283 ? -10.663 17.435 -10.269 1.00 34.47 283 PRO A C 1
ATOM 2255 O O . PRO A 1 283 ? -9.588 17.731 -10.799 1.00 34.47 283 PRO A O 1
ATOM 2258 N N . THR A 1 284 ? -11.236 16.235 -10.377 1.00 40.28 284 THR A N 1
ATOM 2259 C CA . THR A 1 284 ? -10.816 15.199 -11.324 1.00 40.28 284 THR A CA 1
ATOM 2260 C C . THR A 1 284 ? -10.504 15.884 -12.654 1.00 40.28 284 THR A C 1
ATOM 2262 O O . THR A 1 284 ? -11.363 16.645 -13.116 1.00 40.28 284 THR A O 1
ATOM 2265 N N . PRO A 1 285 ? -9.306 15.716 -13.249 1.00 37.03 285 PRO A N 1
ATOM 2266 C CA . PRO A 1 285 ? -9.028 16.333 -14.533 1.00 37.03 285 PRO A CA 1
ATOM 2267 C C . PRO A 1 285 ? -10.089 15.824 -15.501 1.00 37.03 285 PRO A C 1
ATOM 2269 O O . PRO A 1 285 ? -10.180 14.632 -15.783 1.00 37.03 285 PRO A O 1
ATOM 2272 N N . SER A 1 286 ? -10.959 16.733 -15.932 1.00 35.00 286 SER A N 1
ATOM 2273 C CA . SER A 1 286 ? -11.915 16.466 -16.987 1.00 35.00 286 SER A CA 1
ATOM 2274 C C . SER A 1 286 ? -11.108 15.995 -18.185 1.00 35.00 286 SER A C 1
ATOM 2276 O O . SER A 1 286 ? -10.274 16.753 -18.686 1.00 35.00 286 SER A O 1
ATOM 2278 N N . HIS A 1 287 ? -11.331 14.750 -18.605 1.00 39.16 287 HIS A N 1
ATOM 2279 C CA . HIS A 1 287 ? -10.872 14.264 -19.895 1.00 39.16 287 HIS A CA 1
ATOM 2280 C C . HIS A 1 287 ? -11.389 15.242 -20.952 1.00 39.16 287 HIS A C 1
ATOM 2282 O O . HIS A 1 287 ? -12.580 15.269 -21.258 1.00 39.16 287 HIS A O 1
ATOM 2288 N N . HIS A 1 288 ? -10.506 16.112 -21.432 1.00 32.94 288 HIS A N 1
ATOM 2289 C CA . HIS A 1 288 ? -10.726 16.797 -22.687 1.00 32.94 288 HIS A CA 1
ATOM 2290 C C . HIS A 1 288 ? -10.265 15.842 -23.783 1.00 32.94 288 HIS A C 1
ATOM 2292 O O . HIS A 1 288 ? -9.150 15.323 -23.718 1.00 32.94 288 HIS A O 1
ATOM 2298 N N . GLU A 1 289 ? -11.205 15.581 -24.691 1.00 32.94 289 GLU A N 1
ATOM 2299 C CA . GLU A 1 289 ? -11.070 14.850 -25.955 1.00 32.94 289 GLU A CA 1
ATOM 2300 C C . GLU A 1 289 ? -9.798 15.190 -26.743 1.00 32.94 289 GLU A C 1
ATOM 2302 O O . GLU A 1 289 ? -9.368 16.370 -26.721 1.00 32.94 289 GLU A O 1
#

Mean predicted aligned error: 10.96 Å

Solvent-accessible surface area (backbone atoms only — not comparable to full-at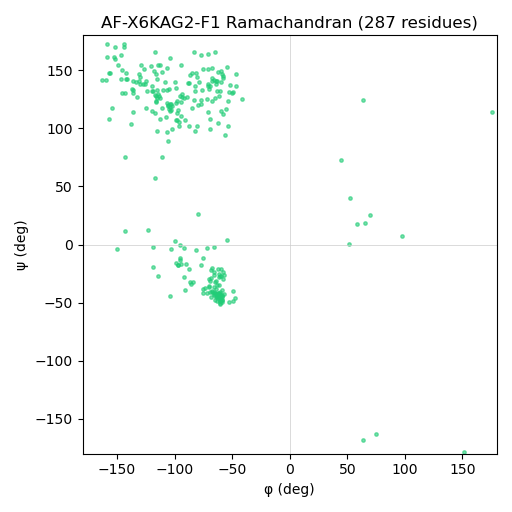om values): 17089 Å² total; per-residue (Å²): 137,84,80,73,74,65,49,63,38,69,29,32,42,57,57,85,89,85,88,85,85,87,89,84,84,90,66,76,92,67,76,66,79,71,80,78,56,78,81,80,63,51,80,45,75,46,70,80,43,76,79,92,59,42,46,34,41,37,34,44,35,89,61,33,34,41,40,38,38,84,91,44,77,46,80,43,72,53,79,55,73,74,77,43,69,37,37,69,67,56,45,32,33,51,32,43,41,53,37,41,31,50,69,32,73,25,71,50,72,52,68,91,47,97,89,48,79,69,45,75,44,80,36,67,66,58,69,84,75,81,60,74,82,50,37,51,58,52,24,53,42,40,53,40,45,55,50,51,32,53,70,31,75,50,80,67,85,38,67,46,42,57,68,60,65,77,75,33,58,60,36,44,48,49,33,31,50,57,70,37,86,78,45,54,61,29,50,33,21,60,72,80,93,61,98,72,78,52,90,66,42,58,28,35,37,44,52,71,37,56,56,65,92,37,52,35,26,38,32,28,42,36,35,38,42,80,42,96,42,92,68,41,31,29,33,44,78,44,60,41,60,71,49,60,32,57,60,66,94,54,64,66,59,50,46,52,52,53,24,62,76,68,74,39,75,40,36,42,49,63,91,53,50,35,78,45,76,62,94,78,68,76,77,77,81,74,85,74,131

pLDDT: mean 77.71, std 19.65, range [24.36, 98.25]